Protein AF-A0AAD9N4K4-F1 (afdb_monomer_lite)

Secondary structure (DSSP, 8-state):
--SHHHHT------TTHHHHHH-TTT-HHHHTTS-SEEEEEEEEHHHHHHEEEE---SBPPPEEEEEETT-S--S--GGG-EEEEETTSSSSHHHHHHTT---SEEEEESSHHHHHHHHHHTSSSEEEEETTT-TTEEEEEEEE--EEEEEEEEEEGGGTGGGHHHHHHHHHHTTSHHHHHHHHHHHHHHS-----SSS-B---S---EEPPTTS-------SSHHHHHHTT--

Organism: Ridgeia piscesae (NCBI:txid27915)

Foldseek 3Di:
DPPLVVVPPAADDDPCVCCCCQVLVCVPCQVVVQFFWWFFDFAFPVLVVFWDWFLQQAFAFWKFKWAAPPDPDAAQDQCAWEEEEAPSHLGHPVLCVVVVRNHVYYHYDPDLVVRVVCRVVVVGGIYIGGPVSCPNTHGHDDTRDRGPGGITIIGGPVCCVVCVLVRVLSVVLSPDVVVVVVQVVCCVPPVFQCDDDDPGHHDDPDIAGGGDPDDDDDDDHPPDSVSVVVVPSD

Structure (mmCIF, N/CA/C/O backbone):
data_AF-A0AAD9N4K4-F1
#
_entry.id   AF-A0AAD9N4K4-F1
#
loop_
_atom_site.group_PDB
_atom_site.id
_atom_site.type_symbol
_atom_site.label_atom_id
_atom_site.label_alt_id
_atom_site.label_comp_id
_atom_site.label_asym_id
_atom_site.label_entity_id
_atom_site.label_seq_id
_atom_site.pdbx_PDB_ins_code
_atom_site.Cartn_x
_atom_site.Cartn_y
_atom_site.Cartn_z
_atom_site.occupancy
_atom_site.B_iso_or_equiv
_atom_site.auth_seq_id
_atom_site.auth_comp_id
_atom_site.auth_asym_id
_atom_site.auth_atom_id
_atom_site.pdbx_PDB_model_num
ATOM 1 N N . MET A 1 1 ? 24.172 11.497 -31.780 1.00 36.94 1 MET A N 1
ATOM 2 C CA . MET A 1 1 ? 23.829 11.673 -30.350 1.00 36.94 1 MET A CA 1
ATOM 3 C C . MET A 1 1 ? 23.168 13.044 -30.114 1.00 36.94 1 MET A C 1
ATOM 5 O O . MET A 1 1 ? 23.628 13.818 -29.295 1.00 36.94 1 MET A O 1
ATOM 9 N N . HIS A 1 2 ? 22.105 13.378 -30.864 1.00 31.86 2 HIS A N 1
ATOM 10 C CA . HIS A 1 2 ? 21.464 14.713 -30.813 1.00 31.86 2 HIS A CA 1
ATOM 11 C C . HIS A 1 2 ? 19.924 14.673 -30.904 1.00 31.86 2 HIS A C 1
ATOM 13 O O . HIS A 1 2 ? 19.262 15.699 -30.780 1.00 31.86 2 HIS A O 1
ATOM 19 N N . TRP A 1 3 ? 19.340 13.486 -31.098 1.00 28.61 3 TRP A N 1
ATOM 20 C CA . TRP A 1 3 ? 17.888 13.307 -31.196 1.00 28.61 3 TRP A CA 1
ATOM 21 C C . TRP A 1 3 ? 17.227 13.047 -29.830 1.00 28.61 3 TRP A C 1
ATOM 23 O O . TRP A 1 3 ? 16.125 13.525 -29.584 1.00 28.61 3 TRP A O 1
ATOM 33 N N . PHE A 1 4 ? 17.944 12.404 -28.899 1.00 28.64 4 PHE A N 1
ATOM 34 C CA . PHE A 1 4 ? 17.450 12.088 -27.549 1.00 28.64 4 PHE A CA 1
ATOM 35 C C . PHE A 1 4 ? 17.189 13.338 -26.688 1.00 28.64 4 PHE A C 1
ATOM 37 O O . PHE A 1 4 ? 16.239 13.384 -25.913 1.00 28.64 4 PHE A O 1
ATOM 44 N N . ASP A 1 5 ? 17.984 14.389 -26.885 1.00 30.12 5 ASP A N 1
ATOM 45 C CA . ASP A 1 5 ? 17.941 15.622 -26.088 1.00 30.12 5 ASP A CA 1
ATOM 46 C C . ASP A 1 5 ? 16.747 16.536 -26.449 1.00 30.12 5 ASP A C 1
ATOM 48 O O . ASP A 1 5 ? 16.316 17.387 -25.669 1.00 30.12 5 ASP A O 1
ATOM 52 N N . LYS A 1 6 ? 16.152 16.336 -27.636 1.00 30.67 6 LYS A N 1
ATOM 53 C CA . LYS A 1 6 ? 14.958 17.074 -28.084 1.00 30.67 6 LYS A CA 1
ATOM 54 C C . LYS A 1 6 ? 13.640 16.433 -27.639 1.00 30.67 6 LYS A C 1
ATOM 56 O O . LYS A 1 6 ? 12.639 17.142 -27.563 1.00 30.67 6 LYS A O 1
ATOM 61 N N . ALA A 1 7 ? 13.627 15.145 -27.293 1.00 33.25 7 ALA A N 1
ATOM 62 C CA . ALA A 1 7 ? 12.412 14.439 -26.873 1.00 33.25 7 ALA A CA 1
ATOM 63 C C . ALA A 1 7 ? 11.943 14.821 -25.451 1.00 33.25 7 ALA A C 1
ATOM 65 O O . ALA A 1 7 ? 10.773 14.678 -25.113 1.00 33.25 7 ALA A O 1
ATOM 66 N N . VAL A 1 8 ? 12.833 15.373 -24.620 1.00 36.38 8 VAL A N 1
ATOM 67 C CA . VAL A 1 8 ? 12.603 15.551 -23.172 1.00 36.38 8 VAL A CA 1
ATOM 68 C C . VAL A 1 8 ? 11.900 16.881 -22.807 1.00 36.38 8 VAL A C 1
ATOM 70 O O . VAL A 1 8 ? 11.486 17.070 -21.667 1.00 36.38 8 VAL A O 1
ATOM 73 N N . LYS A 1 9 ? 11.698 17.820 -23.748 1.00 29.95 9 LYS A N 1
ATOM 74 C CA . LYS A 1 9 ? 11.320 19.223 -23.432 1.00 29.95 9 LYS A CA 1
ATOM 75 C C . LYS A 1 9 ? 9.835 19.629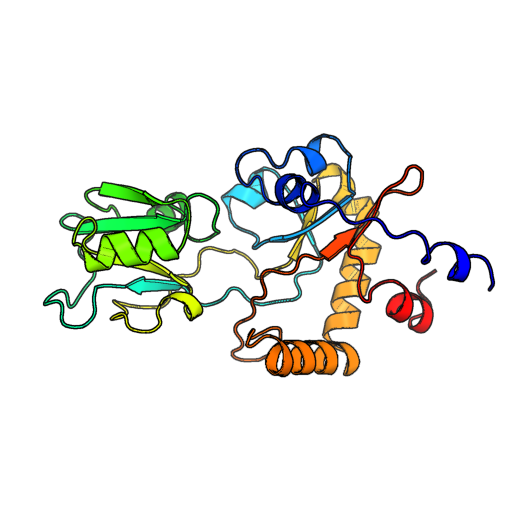 -23.545 1.00 29.95 9 LYS A C 1
ATOM 77 O O . LYS A 1 9 ? 9.547 20.815 -23.404 1.00 29.95 9 LYS A O 1
ATOM 82 N N . ARG A 1 10 ? 8.861 18.730 -23.750 1.00 34.50 10 ARG A N 1
ATOM 83 C CA . ARG A 1 10 ? 7.424 19.116 -23.779 1.00 34.50 10 ARG A CA 1
ATOM 84 C C . ARG A 1 10 ? 6.683 18.710 -22.500 1.00 34.50 10 ARG A C 1
ATOM 86 O O . ARG A 1 10 ? 6.381 17.543 -22.292 1.00 34.50 10 ARG A O 1
ATOM 93 N N . VAL A 1 11 ? 6.383 19.708 -21.662 1.00 33.53 11 VAL A N 1
ATOM 94 C CA . VAL A 1 11 ? 5.734 19.608 -20.340 1.00 33.53 11 VAL A CA 1
ATOM 95 C C . VAL A 1 11 ? 4.295 20.123 -20.413 1.00 33.53 11 VAL A C 1
ATOM 97 O O . VAL A 1 11 ? 4.069 21.193 -20.965 1.00 33.53 11 VAL A O 1
ATOM 100 N N . ILE A 1 12 ? 3.350 19.420 -19.786 1.00 37.66 12 ILE A N 1
ATOM 101 C CA . ILE A 1 12 ? 2.011 19.905 -19.433 1.00 37.66 12 ILE A CA 1
ATOM 102 C C . ILE A 1 12 ? 1.762 19.566 -17.956 1.00 37.66 12 ILE A C 1
ATOM 104 O O . ILE A 1 12 ? 2.397 18.689 -17.376 1.00 37.66 12 ILE A O 1
ATOM 108 N N . ARG A 1 13 ? 0.900 20.355 -17.317 1.00 38.66 13 ARG A N 1
ATOM 109 C CA . ARG A 1 13 ? 0.299 20.092 -16.009 1.00 38.66 13 ARG A CA 1
ATOM 110 C C . ARG A 1 13 ? -1.121 19.593 -16.262 1.00 38.66 13 ARG A C 1
ATOM 112 O O . ARG A 1 13 ? -1.898 20.354 -16.828 1.00 38.66 13 ARG A O 1
ATOM 119 N N . THR A 1 14 ? -1.511 18.420 -15.774 1.00 36.84 14 THR A N 1
ATOM 120 C CA . THR A 1 14 ? -2.938 18.117 -15.583 1.00 36.84 14 THR A CA 1
ATOM 121 C C . THR A 1 14 ? -3.171 17.514 -14.203 1.00 36.84 14 THR A C 1
ATOM 123 O O . THR A 1 14 ? -2.529 16.556 -13.779 1.00 36.84 14 THR A O 1
ATOM 126 N N . ARG A 1 15 ? -4.116 18.116 -13.476 1.00 38.84 15 ARG A N 1
ATOM 127 C CA . ARG A 1 15 ? -4.684 17.591 -12.226 1.00 38.84 15 ARG A CA 1
ATOM 128 C C . ARG A 1 15 ? -5.392 16.238 -12.437 1.00 38.84 15 ARG A C 1
ATOM 130 O O . ARG A 1 15 ? -5.603 15.532 -11.457 1.00 38.84 15 ARG A O 1
ATOM 137 N N . ASP A 1 16 ? -5.675 15.854 -13.685 1.00 43.00 16 ASP A N 1
ATOM 138 C CA . ASP A 1 16 ? -6.410 14.635 -14.049 1.00 43.00 16 ASP A CA 1
ATOM 139 C C . ASP A 1 16 ? -5.540 13.373 -14.162 1.00 43.00 16 ASP A C 1
ATOM 141 O O . ASP A 1 16 ? -6.029 12.265 -13.954 1.00 43.00 16 ASP A O 1
ATOM 145 N N . PHE A 1 17 ? -4.227 13.504 -14.384 1.00 42.38 17 PHE A N 1
ATOM 146 C CA . PHE A 1 17 ? -3.344 12.349 -14.607 1.00 42.38 17 PHE A CA 1
ATOM 147 C C . PHE A 1 17 ? -3.155 11.459 -13.368 1.00 42.38 17 PHE A C 1
ATOM 149 O O . PHE A 1 17 ? -2.915 10.256 -13.483 1.00 42.38 17 PHE A O 1
ATOM 156 N N . LYS A 1 18 ? -3.313 12.031 -12.161 1.00 46.56 18 LYS A N 1
ATOM 157 C CA . LYS A 1 18 ? -3.313 11.259 -10.909 1.00 46.56 18 LYS A CA 1
ATOM 158 C C . LYS A 1 18 ? -4.420 10.201 -10.937 1.00 46.56 18 LYS A C 1
ATOM 160 O O . LYS A 1 18 ? -4.159 9.080 -10.532 1.00 46.56 18 LYS A O 1
ATOM 165 N N . ARG A 1 19 ? -5.610 10.522 -11.459 1.00 50.06 19 ARG A N 1
ATOM 166 C CA . ARG A 1 19 ? -6.766 9.610 -11.467 1.00 50.06 19 ARG A CA 1
ATOM 167 C C . ARG A 1 19 ? -6.576 8.409 -12.394 1.00 50.06 19 ARG A C 1
ATOM 169 O O . ARG A 1 19 ? -7.100 7.349 -12.115 1.00 50.06 19 ARG A O 1
ATOM 176 N N . MET A 1 20 ? -5.775 8.528 -13.451 1.00 53.44 20 MET A N 1
ATOM 177 C CA . MET A 1 20 ? -5.765 7.518 -14.519 1.00 53.44 20 MET A CA 1
ATOM 178 C C . MET A 1 20 ? -4.945 6.266 -14.195 1.00 53.44 20 MET A C 1
ATOM 180 O O . MET A 1 20 ? -5.295 5.199 -14.685 1.00 53.44 20 MET A O 1
ATOM 184 N N . CYS A 1 21 ? -3.873 6.375 -13.399 1.00 61.66 21 CYS A N 1
ATOM 185 C CA . CYS A 1 21 ? -3.248 5.205 -12.761 1.00 61.66 21 CYS A CA 1
ATOM 186 C C . CYS A 1 21 ? -3.922 4.907 -11.407 1.00 61.66 21 CYS A C 1
ATOM 188 O O . CYS A 1 21 ? -4.099 3.741 -11.071 1.00 61.66 21 CYS A O 1
ATOM 190 N N . LEU A 1 22 ? -4.284 5.937 -10.619 1.00 52.69 22 LEU A N 1
ATOM 191 C CA . LEU A 1 22 ? -4.728 5.781 -9.222 1.00 52.69 22 LEU A CA 1
ATOM 192 C C . LEU A 1 22 ? -6.211 5.484 -9.019 1.00 52.69 22 LEU A C 1
ATOM 194 O O . LEU A 1 22 ? -6.596 5.322 -7.860 1.00 52.69 22 LEU A O 1
ATOM 198 N N . ASP A 1 23 ? -7.035 5.395 -10.063 1.00 54.50 23 ASP A N 1
ATOM 199 C CA . ASP A 1 23 ? -8.325 4.722 -9.930 1.00 54.50 23 ASP A CA 1
ATOM 200 C C . ASP A 1 23 ? -8.029 3.246 -9.680 1.00 54.50 23 ASP A C 1
ATOM 202 O O . ASP A 1 23 ? -7.964 2.416 -10.587 1.00 54.50 23 ASP A O 1
ATOM 206 N N . ALA A 1 24 ? -7.787 2.940 -8.407 1.00 47.69 24 ALA A N 1
ATOM 207 C CA . ALA A 1 24 ? -7.520 1.608 -7.898 1.00 47.69 24 ALA A CA 1
ATOM 208 C C . ALA A 1 24 ? -8.660 0.639 -8.220 1.00 47.69 24 ALA A C 1
ATOM 210 O O . ALA A 1 24 ? -8.452 -0.570 -8.174 1.00 47.69 24 ALA A O 1
ATOM 211 N N . GLU A 1 25 ? -9.829 1.178 -8.565 1.00 49.78 25 GLU A N 1
ATOM 212 C CA . GLU A 1 25 ? -11.006 0.426 -8.965 1.00 49.78 25 GLU A CA 1
ATOM 213 C C . GLU A 1 25 ? -11.009 0.066 -10.454 1.00 49.78 25 GLU A C 1
ATOM 215 O O . GLU A 1 25 ? -11.525 -0.991 -10.800 1.00 49.78 25 GLU A O 1
ATOM 220 N N . THR A 1 26 ? -10.420 0.879 -11.344 1.00 59.00 26 THR A N 1
ATOM 221 C CA . THR A 1 26 ? -10.587 0.662 -12.794 1.00 59.00 26 THR A CA 1
ATOM 222 C C . THR A 1 26 ? -9.297 0.395 -13.552 1.00 59.00 26 THR A C 1
ATOM 224 O O . THR A 1 26 ? -9.373 -0.238 -14.599 1.00 59.00 26 THR A O 1
ATOM 227 N N . ASN A 1 27 ? -8.124 0.849 -13.070 1.00 70.44 27 ASN A N 1
ATOM 228 C CA . ASN A 1 27 ? -6.830 0.741 -13.780 1.00 70.44 27 ASN A CA 1
ATOM 229 C C . ASN A 1 27 ? -6.926 1.095 -15.284 1.00 70.44 27 ASN A C 1
ATOM 231 O O . ASN A 1 27 ? -6.143 0.629 -16.119 1.00 70.44 27 ASN A O 1
ATOM 235 N N . TYR A 1 28 ? -7.895 1.951 -15.625 1.00 79.62 28 TYR A N 1
ATOM 236 C CA . TYR A 1 28 ? -8.462 2.047 -16.966 1.00 79.62 28 TYR A CA 1
ATOM 237 C C . TYR A 1 28 ? -7.441 2.486 -18.009 1.00 79.62 28 TYR A C 1
ATOM 239 O O . TYR A 1 28 ? -7.491 2.051 -19.155 1.00 79.62 28 TYR A O 1
ATOM 247 N N . GLY A 1 29 ? -6.481 3.330 -17.629 1.00 81.69 29 GLY A N 1
ATOM 248 C CA . GLY A 1 29 ? -5.463 3.793 -18.565 1.00 81.69 29 GLY A CA 1
ATOM 249 C C . GLY A 1 29 ? -4.461 2.708 -18.971 1.00 81.69 29 GLY A C 1
ATOM 250 O O . GLY A 1 29 ? -3.954 2.753 -20.092 1.00 81.69 29 GLY A O 1
ATOM 251 N N . LEU A 1 30 ? -4.195 1.721 -18.107 1.00 82.81 30 LEU A N 1
ATOM 252 C CA . LEU A 1 30 ? -3.290 0.620 -18.433 1.00 82.81 30 LEU A CA 1
ATOM 253 C C . LEU A 1 30 ? -3.957 -0.291 -19.462 1.00 82.81 30 LEU A C 1
ATOM 255 O O . LEU A 1 30 ? -3.336 -0.630 -20.473 1.00 82.81 30 LEU A O 1
ATOM 259 N N . ASP A 1 31 ? -5.234 -0.597 -19.230 1.00 86.75 31 ASP A N 1
ATOM 260 C CA . ASP A 1 31 ? -6.073 -1.437 -20.087 1.00 86.75 31 ASP A CA 1
ATOM 261 C C . ASP A 1 31 ? -6.476 -0.730 -21.388 1.00 86.75 31 ASP A C 1
ATOM 263 O O . ASP A 1 31 ? -6.562 -1.367 -22.431 1.00 86.75 31 ASP A O 1
ATOM 267 N N . SER A 1 32 ? -6.608 0.599 -21.373 1.00 86.00 32 SER A N 1
ATOM 268 C CA . SER A 1 32 ? -6.873 1.428 -22.563 1.00 86.00 32 SER A CA 1
ATOM 269 C C . SER A 1 32 ? -5.616 1.776 -23.364 1.00 86.00 32 SER A C 1
ATOM 271 O O . SER A 1 32 ? -5.669 2.597 -24.278 1.00 86.00 32 SER A O 1
ATOM 273 N N . HIS A 1 33 ? -4.467 1.183 -23.027 1.00 86.94 33 HIS A N 1
ATOM 274 C CA . HIS A 1 33 ? -3.189 1.418 -23.707 1.00 86.94 33 HIS A CA 1
ATOM 275 C C . HIS A 1 33 ? -2.707 2.883 -23.679 1.00 86.94 33 HIS A C 1
ATOM 277 O O . HIS A 1 33 ? -1.901 3.287 -24.516 1.00 86.94 33 HIS A O 1
ATOM 283 N N . TRP A 1 34 ? -3.141 3.684 -22.702 1.00 84.44 34 TRP A N 1
ATOM 284 C CA . TRP A 1 34 ? -2.729 5.089 -22.567 1.00 84.44 34 TRP A CA 1
ATOM 285 C C . TRP A 1 34 ? -1.293 5.245 -22.061 1.00 84.44 34 TRP A C 1
ATOM 287 O O . TRP A 1 34 ? -0.646 6.266 -22.289 1.00 84.44 34 TRP A O 1
ATOM 297 N N . TYR A 1 35 ? -0.775 4.228 -21.379 1.00 83.00 35 TYR A N 1
ATOM 298 C CA . TYR A 1 35 ? 0.602 4.161 -20.908 1.00 83.00 35 TYR A CA 1
ATOM 299 C C . TYR A 1 35 ? 1.064 2.700 -20.823 1.00 83.00 35 TYR A C 1
ATOM 301 O O . TYR A 1 35 ? 0.264 1.762 -20.863 1.00 83.00 35 TYR A O 1
ATOM 309 N N . HIS A 1 36 ? 2.379 2.495 -20.724 1.00 86.94 36 HIS A N 1
ATOM 310 C CA . HIS A 1 36 ? 2.968 1.151 -20.673 1.00 86.94 36 HIS A CA 1
ATOM 311 C C . HIS A 1 36 ? 3.127 0.610 -19.249 1.00 86.94 36 HIS A C 1
ATOM 313 O O . HIS A 1 36 ? 3.198 -0.604 -19.064 1.00 86.94 36 HIS A O 1
ATOM 319 N N . ALA A 1 37 ? 3.219 1.500 -18.255 1.00 88.38 37 ALA A N 1
ATOM 320 C CA . ALA A 1 37 ? 3.467 1.139 -16.866 1.00 88.38 37 ALA A CA 1
ATOM 321 C C . ALA A 1 37 ? 2.947 2.197 -15.882 1.00 88.38 37 ALA A C 1
ATOM 323 O O . ALA A 1 37 ? 3.134 3.395 -16.106 1.00 88.38 37 ALA A O 1
ATOM 324 N N . CYS A 1 3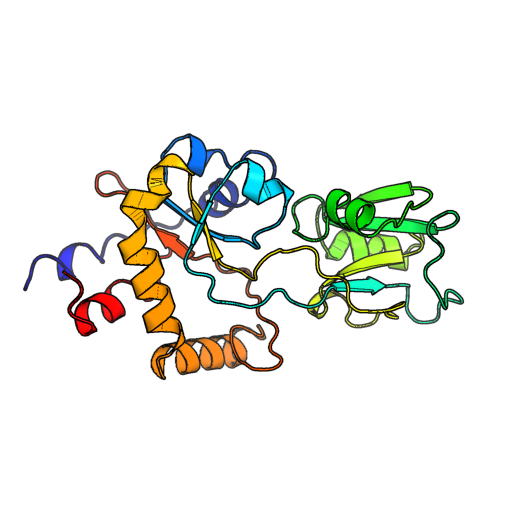8 ? 2.408 1.742 -14.749 1.00 87.88 38 CYS A N 1
ATOM 325 C CA . CYS A 1 38 ? 2.151 2.559 -13.562 1.00 87.88 38 CYS A CA 1
ATOM 326 C C . CYS A 1 38 ? 3.167 2.217 -12.464 1.00 87.88 38 CYS A C 1
ATOM 328 O O . CYS A 1 38 ? 3.224 1.085 -11.986 1.00 87.88 38 CYS A O 1
ATOM 330 N N . GLY A 1 39 ? 3.982 3.183 -12.043 1.00 86.69 39 GLY A N 1
ATOM 331 C CA . GLY A 1 39 ? 4.903 3.020 -10.917 1.00 86.69 39 GLY A CA 1
ATOM 332 C C . GLY A 1 39 ? 4.229 3.213 -9.558 1.00 86.69 39 GLY A C 1
ATOM 333 O O . GLY A 1 39 ? 3.152 3.796 -9.456 1.00 86.69 39 GLY A O 1
ATOM 334 N N . ASN A 1 40 ? 4.924 2.790 -8.503 1.00 84.44 40 ASN A N 1
ATOM 335 C CA . ASN A 1 40 ? 4.530 2.907 -7.094 1.00 84.44 40 ASN A CA 1
ATOM 336 C C . ASN A 1 40 ? 3.365 2.004 -6.667 1.00 84.44 40 ASN A C 1
ATOM 338 O O . ASN A 1 40 ? 2.627 2.331 -5.740 1.00 84.44 40 ASN A O 1
ATOM 342 N N . TYR A 1 41 ? 3.237 0.842 -7.311 1.00 87.62 41 TYR A N 1
ATOM 343 C CA . TYR A 1 41 ? 2.273 -0.183 -6.922 1.00 87.62 41 TYR A CA 1
ATOM 344 C C . TYR A 1 41 ? 2.978 -1.340 -6.235 1.00 87.62 41 TYR A C 1
ATOM 346 O O . TYR A 1 41 ? 3.982 -1.861 -6.719 1.00 87.62 41 TYR A O 1
ATOM 354 N N . PHE A 1 42 ? 2.413 -1.768 -5.113 1.00 90.88 42 PHE A N 1
ATOM 355 C CA . PHE A 1 42 ? 2.808 -3.006 -4.460 1.00 90.88 42 PHE A CA 1
ATOM 356 C C . PHE A 1 42 ? 2.174 -4.191 -5.183 1.00 90.88 42 PHE A C 1
ATOM 358 O O . PHE A 1 42 ? 0.985 -4.160 -5.525 1.00 90.88 42 PHE A O 1
ATOM 365 N N . HIS A 1 43 ? 2.977 -5.228 -5.407 1.00 92.75 43 HIS A N 1
ATOM 366 C CA . HIS A 1 43 ? 2.535 -6.466 -6.034 1.00 92.75 43 HIS A CA 1
ATOM 367 C C . HIS A 1 43 ? 1.757 -7.296 -5.012 1.00 92.75 43 HIS A C 1
ATOM 369 O O . HIS A 1 43 ? 2.332 -8.105 -4.289 1.00 92.75 43 HIS A O 1
ATOM 375 N N . THR A 1 44 ? 0.446 -7.098 -4.931 1.00 92.25 44 THR A N 1
ATOM 376 C CA . THR A 1 44 ? -0.440 -7.940 -4.114 1.00 92.25 44 THR A CA 1
ATOM 377 C C . THR A 1 44 ? -0.861 -9.195 -4.881 1.00 92.25 44 THR A C 1
ATOM 379 O O . THR A 1 44 ? -0.683 -9.283 -6.099 1.00 92.25 44 THR A O 1
ATOM 382 N N . VAL A 1 45 ? -1.414 -10.190 -4.175 1.00 90.81 45 VAL A N 1
ATOM 383 C CA . VAL A 1 45 ? -1.994 -11.384 -4.817 1.00 90.81 45 VAL A CA 1
ATOM 384 C C . VAL A 1 45 ? -3.043 -10.974 -5.848 1.00 90.81 45 VAL A C 1
ATOM 386 O O . VAL A 1 45 ? -2.971 -11.438 -6.98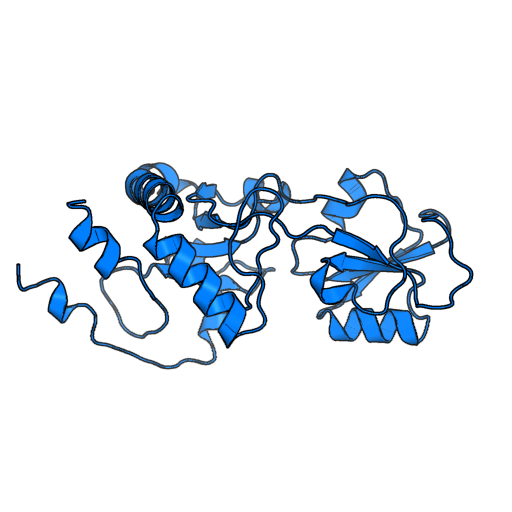4 1.00 90.81 45 VAL A O 1
ATOM 389 N N . ASP A 1 46 ? -3.943 -10.068 -5.476 1.00 88.56 46 ASP A N 1
ATOM 390 C CA . ASP A 1 46 ? -5.092 -9.687 -6.298 1.00 88.56 46 ASP A CA 1
ATOM 391 C C . ASP A 1 46 ? -4.664 -8.907 -7.536 1.00 88.56 46 ASP A C 1
ATOM 393 O O . ASP A 1 46 ? -5.021 -9.271 -8.654 1.00 88.56 46 ASP A O 1
ATOM 397 N N . ARG A 1 47 ? -3.772 -7.922 -7.381 1.00 89.38 47 ARG A N 1
ATOM 398 C CA . ARG A 1 47 ? -3.250 -7.178 -8.536 1.00 89.38 47 ARG A CA 1
ATOM 399 C C . ARG A 1 47 ? -2.428 -8.065 -9.468 1.00 89.38 47 ARG A C 1
ATOM 401 O O . ARG A 1 47 ? -2.490 -7.881 -10.678 1.00 89.38 47 ARG A O 1
ATOM 408 N N . GLY A 1 48 ? -1.696 -9.051 -8.940 1.00 92.56 48 GLY A N 1
ATOM 409 C CA . GLY A 1 48 ? -0.943 -10.019 -9.749 1.00 92.56 48 GLY A CA 1
ATOM 410 C C . GLY A 1 48 ? -1.825 -10.960 -10.589 1.00 92.56 48 GLY A C 1
ATOM 411 O O . GLY A 1 48 ? -1.349 -11.583 -11.546 1.00 92.56 48 GLY A O 1
ATOM 412 N N . ARG A 1 49 ? -3.126 -11.069 -10.276 1.00 92.06 49 ARG A N 1
ATOM 413 C CA . ARG A 1 49 ? -4.090 -11.802 -11.116 1.00 92.06 49 ARG A CA 1
ATOM 414 C C . ARG A 1 49 ? -4.406 -11.047 -12.406 1.00 92.06 49 ARG A C 1
ATOM 416 O O . ARG A 1 49 ? -4.515 -11.699 -13.442 1.00 92.06 49 ARG A O 1
ATOM 423 N N . SER A 1 50 ? -4.424 -9.717 -12.380 1.00 91.44 50 SER A N 1
ATOM 424 C CA . SER A 1 50 ? -4.751 -8.888 -13.553 1.00 91.44 50 SER A CA 1
ATOM 425 C C . SER A 1 50 ? -3.512 -8.344 -14.268 1.00 91.44 50 SER A C 1
ATOM 427 O O . SER A 1 50 ? -3.436 -8.367 -15.493 1.00 91.44 50 SER A O 1
ATOM 429 N N . TYR A 1 51 ? -2.483 -7.954 -13.518 1.00 94.31 51 TYR A N 1
ATOM 430 C CA . TYR A 1 51 ? -1.302 -7.265 -14.037 1.00 94.31 51 TYR A CA 1
ATOM 431 C C . TYR A 1 51 ? -0.016 -8.043 -13.776 1.00 94.31 51 TYR A C 1
ATOM 433 O O . TYR A 1 51 ? 0.037 -8.956 -12.951 1.00 94.31 51 TYR A O 1
ATOM 441 N N . ALA A 1 52 ? 1.038 -7.675 -14.497 1.00 96.00 52 ALA A N 1
ATOM 442 C CA . ALA A 1 52 ? 2.396 -8.089 -14.186 1.00 96.00 52 ALA A CA 1
ATOM 443 C C . ALA A 1 52 ? 3.138 -6.957 -13.469 1.00 96.00 52 ALA A C 1
ATOM 445 O O . ALA A 1 52 ? 2.809 -5.781 -13.610 1.00 96.00 52 ALA A O 1
ATOM 446 N N . PHE A 1 53 ? 4.154 -7.323 -12.693 1.00 95.44 53 PHE A N 1
ATOM 447 C CA . PHE A 1 53 ? 4.970 -6.386 -11.931 1.00 95.44 53 PHE A CA 1
ATOM 448 C C . PHE A 1 53 ? 6.435 -6.578 -12.291 1.00 95.44 53 PHE A C 1
ATOM 450 O O . PHE A 1 53 ? 6.947 -7.696 -12.240 1.00 95.44 53 PHE A O 1
ATOM 457 N N . ILE A 1 54 ? 7.110 -5.485 -12.632 1.00 95.06 54 ILE A N 1
ATOM 458 C CA . ILE A 1 54 ? 8.529 -5.485 -12.990 1.00 95.06 54 ILE A CA 1
ATOM 459 C C . ILE A 1 54 ? 9.286 -4.383 -12.255 1.00 95.06 54 ILE A C 1
ATOM 461 O O . ILE A 1 54 ? 8.705 -3.394 -11.806 1.00 95.06 54 ILE A O 1
ATOM 465 N N . GLY A 1 55 ? 10.602 -4.546 -12.139 1.00 92.31 55 GLY A N 1
ATOM 466 C CA . GLY A 1 55 ? 11.488 -3.519 -11.610 1.00 92.31 55 GLY A CA 1
ATOM 467 C C . GLY A 1 55 ? 11.157 -3.121 -10.176 1.00 92.31 55 GLY A C 1
ATOM 468 O O . GLY A 1 55 ? 11.097 -1.934 -9.892 1.00 92.31 55 GLY A O 1
ATOM 469 N N . ALA A 1 56 ? 10.913 -4.077 -9.273 1.00 92.06 56 ALA A N 1
ATOM 470 C CA . ALA A 1 56 ? 10.695 -3.760 -7.861 1.00 92.06 56 ALA A CA 1
ATOM 471 C C . ALA A 1 56 ? 11.881 -2.956 -7.298 1.00 92.06 56 ALA A C 1
ATOM 473 O O . ALA A 1 56 ? 13.027 -3.415 -7.336 1.00 92.06 56 ALA A O 1
ATOM 474 N N . TYR A 1 57 ? 11.600 -1.756 -6.794 1.00 87.31 57 TYR A N 1
ATOM 475 C CA . TYR A 1 57 ? 12.612 -0.762 -6.427 1.00 87.31 57 TYR A CA 1
ATOM 476 C C . TYR A 1 57 ? 12.519 -0.291 -4.972 1.00 87.31 57 TYR A C 1
ATOM 478 O O . TYR A 1 57 ? 13.440 0.355 -4.479 1.00 87.31 57 TYR A O 1
ATOM 486 N N . ALA A 1 58 ? 11.443 -0.641 -4.271 1.00 84.81 58 ALA A N 1
ATOM 487 C CA . ALA A 1 58 ? 11.222 -0.316 -2.867 1.00 84.81 58 ALA A CA 1
ATOM 488 C C . ALA A 1 58 ? 10.658 -1.532 -2.124 1.00 84.81 58 ALA A C 1
ATOM 490 O O . ALA A 1 58 ? 10.110 -2.432 -2.755 1.00 84.81 58 ALA A O 1
ATOM 491 N N . GLN A 1 59 ? 10.801 -1.579 -0.798 1.00 85.00 59 GLN A N 1
ATOM 492 C CA . GLN A 1 59 ? 10.131 -2.577 0.044 1.00 85.00 59 GLN A CA 1
ATOM 493 C C . GLN A 1 59 ? 8.731 -2.096 0.442 1.00 85.00 59 GLN A C 1
ATOM 495 O O . GLN A 1 59 ? 8.456 -0.897 0.455 1.00 85.00 59 GLN A O 1
ATOM 500 N N . GLU A 1 60 ? 7.847 -3.042 0.747 1.00 87.31 60 GLU A N 1
ATOM 501 C CA . GLU A 1 60 ? 6.557 -2.753 1.375 1.00 87.31 60 GLU A CA 1
ATOM 502 C C . GLU A 1 60 ? 6.792 -2.150 2.772 1.00 87.31 60 GLU A C 1
ATOM 504 O O . GLU A 1 60 ? 7.592 -2.697 3.539 1.00 87.31 60 GLU A O 1
ATOM 509 N N . PRO A 1 61 ? 6.160 -1.013 3.120 1.00 85.31 61 PRO A N 1
ATOM 510 C CA . PRO A 1 61 ? 6.216 -0.523 4.485 1.00 85.31 61 PRO A CA 1
ATOM 511 C C . PRO A 1 61 ? 5.458 -1.500 5.396 1.00 85.31 61 PRO A C 1
ATOM 513 O O . PRO A 1 61 ? 4.370 -1.924 5.026 1.00 85.31 61 PRO A O 1
ATOM 516 N N . PRO A 1 62 ? 5.972 -1.844 6.590 1.00 89.12 62 PRO A N 1
ATOM 517 C CA . PRO A 1 62 ? 5.243 -2.675 7.543 1.00 89.12 62 PRO A CA 1
ATOM 518 C C . PRO A 1 62 ? 3.847 -2.128 7.815 1.00 89.12 62 PRO A C 1
ATOM 520 O O . PRO A 1 62 ? 3.704 -0.920 8.008 1.00 89.12 62 PRO A O 1
ATOM 523 N N . ALA A 1 63 ? 2.848 -3.002 7.865 1.00 93.25 63 ALA A N 1
ATOM 524 C CA . ALA A 1 63 ? 1.507 -2.646 8.298 1.00 93.25 63 ALA A CA 1
ATOM 525 C C . ALA A 1 63 ? 1.140 -3.342 9.607 1.00 93.25 63 ALA A C 1
ATOM 527 O O . ALA A 1 63 ? 1.702 -4.378 9.964 1.00 93.25 63 ALA A O 1
ATOM 528 N N . PHE A 1 64 ? 0.214 -2.728 10.335 1.00 96.12 64 PHE A N 1
ATOM 529 C CA . PHE A 1 64 ? -0.195 -3.140 11.671 1.00 96.12 64 PHE A CA 1
ATOM 530 C C . PHE A 1 64 ? -1.691 -2.934 11.838 1.00 96.12 64 PHE A C 1
ATOM 532 O O . PHE A 1 64 ? -2.241 -1.936 11.366 1.00 96.12 64 PHE A O 1
ATOM 539 N N . ILE A 1 65 ? -2.325 -3.814 12.607 1.00 97.69 65 ILE A N 1
ATOM 540 C CA . ILE A 1 65 ? -3.605 -3.482 13.226 1.00 97.69 65 ILE A CA 1
ATOM 541 C C . ILE A 1 65 ? -3.317 -2.526 14.381 1.00 97.69 65 ILE A C 1
ATOM 543 O O . ILE A 1 65 ? -2.430 -2.765 15.197 1.00 97.69 65 ILE A O 1
ATOM 547 N N . CYS A 1 66 ? -4.029 -1.410 14.429 1.00 98.06 66 CYS A N 1
ATOM 548 C CA . CYS A 1 66 ? -3.807 -0.337 15.385 1.00 98.06 66 CYS A CA 1
ATOM 549 C C . CYS A 1 66 ? -5.101 -0.023 16.131 1.00 98.06 66 CYS A C 1
ATOM 551 O O . CYS A 1 66 ? -6.150 0.098 15.511 1.00 98.06 66 CYS A O 1
ATOM 553 N N . ALA A 1 67 ? -5.021 0.164 17.445 1.00 98.31 67 ALA A N 1
ATOM 554 C CA . ALA A 1 67 ? -6.098 0.730 18.249 1.00 98.31 67 ALA A CA 1
ATOM 555 C C . ALA A 1 67 ? -5.795 2.185 18.623 1.00 98.31 67 ALA A C 1
ATOM 557 O O . ALA A 1 67 ? -4.642 2.637 18.594 1.00 98.31 67 ALA A O 1
ATOM 558 N N . LYS A 1 68 ? -6.834 2.915 19.035 1.00 97.88 68 LYS A N 1
ATOM 559 C CA . LYS A 1 68 ? -6.691 4.267 19.582 1.00 97.88 68 LYS A CA 1
ATOM 560 C C . LYS A 1 68 ? -5.693 4.276 20.749 1.00 97.88 68 LYS A C 1
ATOM 562 O O . LYS A 1 68 ? -5.706 3.371 21.593 1.00 97.88 68 LYS A O 1
ATOM 567 N N . ALA A 1 69 ? -4.832 5.292 20.820 1.00 96.06 69 ALA A N 1
ATOM 568 C CA . ALA A 1 69 ? -3.951 5.471 21.973 1.00 96.06 69 ALA A CA 1
ATOM 569 C C . ALA A 1 69 ? -4.771 5.619 23.266 1.00 96.06 69 ALA A C 1
ATOM 571 O O . ALA A 1 69 ? -5.798 6.294 23.290 1.00 96.06 69 ALA A O 1
ATOM 572 N N . GLY A 1 70 ? -4.332 4.950 24.335 1.00 95.44 70 GLY A N 1
ATOM 573 C CA . GLY A 1 70 ? -5.051 4.915 25.613 1.00 95.44 70 GLY A CA 1
ATOM 574 C C . GLY A 1 70 ? -6.268 3.979 25.658 1.00 95.44 70 GLY A C 1
ATOM 575 O O . GLY A 1 70 ? -6.888 3.867 26.710 1.00 95.44 70 GLY A O 1
ATOM 576 N N . SER A 1 71 ? -6.609 3.282 24.567 1.00 96.94 71 SER A N 1
ATOM 577 C CA . SER A 1 71 ? -7.663 2.257 24.598 1.00 96.94 71 SER A CA 1
ATOM 578 C C . SER A 1 71 ? -7.271 1.042 25.455 1.00 96.94 71 SER A C 1
ATOM 580 O O . SER A 1 71 ? -6.094 0.682 25.572 1.00 96.94 71 SER A O 1
ATOM 582 N N . SER A 1 72 ? -8.281 0.368 26.015 1.00 96.81 72 SER A N 1
ATOM 583 C CA . SER A 1 72 ? -8.131 -0.896 26.755 1.00 96.81 72 SER A CA 1
ATOM 584 C C . SER A 1 72 ? -7.863 -2.107 25.850 1.00 96.81 72 SER A C 1
ATOM 586 O O . SER A 1 72 ? -7.553 -3.189 26.346 1.00 96.81 72 SER A O 1
ATOM 588 N N . ILE A 1 73 ? -7.942 -1.941 24.525 1.00 97.44 73 ILE A N 1
ATOM 589 C CA . ILE A 1 73 ? -7.676 -2.998 23.550 1.00 97.44 73 ILE A CA 1
ATOM 590 C C . ILE A 1 73 ? -6.175 -3.317 23.561 1.00 97.44 73 ILE A C 1
ATOM 592 O O . ILE A 1 73 ? -5.338 -2.480 23.218 1.00 97.44 73 ILE A O 1
ATOM 596 N N . ASN A 1 74 ? -5.817 -4.530 23.987 1.00 96.12 74 ASN A N 1
ATOM 597 C CA . ASN A 1 74 ? -4.426 -4.995 24.102 1.00 96.12 74 ASN A CA 1
ATOM 598 C C . ASN A 1 74 ? -4.038 -6.038 23.047 1.00 96.12 74 ASN A C 1
ATOM 600 O O . ASN A 1 74 ? -2.852 -6.272 22.827 1.00 96.12 74 ASN A O 1
ATOM 604 N N . SER A 1 75 ? -5.020 -6.639 22.385 1.00 96.62 75 SER A N 1
ATOM 605 C CA . SER A 1 75 ? -4.832 -7.658 21.360 1.00 96.62 75 SER A CA 1
ATOM 606 C C . SER A 1 75 ? -5.903 -7.525 20.282 1.00 96.62 75 SER A C 1
ATOM 608 O O . SER A 1 75 ? -6.966 -6.932 20.495 1.00 96.62 75 SER A O 1
ATOM 610 N N . VAL A 1 76 ? -5.602 -8.073 19.107 1.00 96.19 76 VAL A N 1
ATOM 611 C CA . VAL A 1 76 ? -6.578 -8.208 18.028 1.00 96.19 76 VAL A CA 1
ATOM 612 C C . VAL A 1 76 ? -7.531 -9.346 18.394 1.00 96.19 76 VAL A C 1
ATOM 614 O O . VAL A 1 76 ? -7.096 -10.423 18.795 1.00 96.19 76 VAL A O 1
ATOM 617 N N . SER A 1 77 ? -8.831 -9.099 18.301 1.00 96.00 77 SER A N 1
ATOM 618 C CA . SER A 1 77 ? -9.904 -10.072 18.533 1.00 96.00 77 SER A CA 1
ATOM 619 C C . SER A 1 77 ? -10.907 -9.955 17.386 1.00 96.00 77 SER A C 1
ATOM 621 O O . SER A 1 77 ? -11.934 -9.295 17.551 1.00 96.00 77 SER A O 1
ATOM 623 N N . PRO A 1 78 ? -10.608 -10.543 16.210 1.00 94.06 78 PRO A N 1
ATOM 624 C CA . PRO A 1 78 ? -11.362 -10.278 14.988 1.00 94.06 78 PRO A CA 1
ATOM 625 C C . PRO A 1 78 ? -12.870 -10.503 15.163 1.00 94.06 78 PRO A C 1
ATOM 627 O O . PRO A 1 78 ? -13.655 -9.588 14.931 1.00 94.06 78 PRO A O 1
ATOM 630 N N . ALA A 1 79 ? -13.271 -11.634 15.744 1.00 96.12 79 ALA A N 1
ATOM 631 C CA . ALA A 1 79 ? -14.679 -11.996 15.927 1.00 96.12 79 ALA A CA 1
ATOM 632 C C . ALA A 1 79 ? -15.524 -10.982 16.733 1.00 96.12 79 ALA A C 1
ATOM 634 O O . ALA A 1 79 ? -16.752 -10.999 16.649 1.00 96.12 79 ALA A O 1
ATOM 635 N N . THR A 1 80 ? -14.904 -10.106 17.530 1.00 96.94 80 THR A N 1
ATOM 636 C CA . THR A 1 80 ? -15.613 -9.109 18.351 1.00 96.94 80 THR A CA 1
ATOM 637 C C . THR A 1 80 ? -15.355 -7.669 17.924 1.00 96.94 80 THR A C 1
ATOM 639 O O . THR A 1 80 ? -16.153 -6.796 18.266 1.00 96.94 80 THR A O 1
ATOM 642 N N . GLN A 1 81 ? -14.288 -7.422 17.162 1.00 98.06 81 GLN A N 1
ATOM 643 C CA . GLN A 1 81 ? -13.834 -6.091 16.775 1.00 98.06 81 GLN A CA 1
ATOM 644 C C . GLN A 1 81 ? -14.263 -5.724 15.356 1.00 98.06 81 GLN A C 1
ATOM 646 O O . GLN A 1 81 ? -14.311 -6.545 14.442 1.00 98.06 81 GLN A O 1
ATOM 651 N N . THR A 1 82 ? -14.527 -4.442 15.166 1.00 98.25 82 THR A N 1
ATOM 652 C CA . THR A 1 82 ? -14.681 -3.804 13.865 1.00 98.25 82 THR A CA 1
ATOM 653 C C . THR A 1 82 ? -13.337 -3.244 13.402 1.00 98.25 82 THR A C 1
ATOM 655 O O . THR A 1 82 ? -12.614 -2.614 14.178 1.00 98.25 82 THR A O 1
ATOM 658 N N . VAL A 1 83 ? -12.987 -3.478 12.136 1.00 98.00 83 VAL A N 1
ATOM 659 C CA . VAL A 1 83 ? -11.730 -3.002 11.544 1.00 98.00 83 VAL A CA 1
ATOM 660 C C . VAL A 1 83 ? -11.998 -1.992 10.439 1.00 98.00 83 VAL A C 1
ATOM 662 O O . VAL A 1 83 ? -12.807 -2.230 9.546 1.00 98.00 83 VAL A O 1
ATOM 665 N N . GLY A 1 84 ? -11.299 -0.864 10.472 1.00 97.56 84 GLY A N 1
ATOM 666 C CA . GLY A 1 84 ? -11.225 0.054 9.341 1.00 97.56 84 GLY A CA 1
ATOM 667 C C . GLY A 1 84 ? -10.080 -0.308 8.395 1.00 97.56 84 GLY A C 1
ATOM 668 O O . GLY A 1 84 ? -8.956 -0.518 8.853 1.00 97.56 84 GLY A O 1
ATOM 669 N N . VAL A 1 85 ? -10.330 -0.309 7.084 1.00 95.75 85 VAL A N 1
ATOM 670 C CA . VAL A 1 85 ? -9.294 -0.484 6.048 1.00 95.75 85 VAL A CA 1
ATOM 671 C C . VAL A 1 85 ? -9.401 0.573 4.948 1.00 95.75 85 VAL A C 1
ATOM 673 O O . VAL A 1 85 ? -10.460 1.163 4.728 1.00 95.75 85 VAL A O 1
ATOM 676 N N . HIS A 1 86 ? -8.299 0.823 4.238 1.00 91.31 86 HIS A N 1
ATOM 677 C CA . HIS A 1 86 ? -8.270 1.772 3.124 1.00 91.31 86 HIS A CA 1
ATOM 678 C C . HIS A 1 86 ? -8.593 1.047 1.811 1.00 91.31 86 HIS A C 1
ATOM 680 O O . HIS A 1 86 ? -7.778 0.260 1.334 1.00 91.31 86 HIS A O 1
ATOM 686 N N . GLY A 1 87 ? -9.739 1.345 1.188 1.00 82.25 87 GLY A N 1
ATOM 687 C CA . GLY A 1 87 ? -10.295 0.518 0.100 1.00 82.25 87 GLY A CA 1
ATOM 688 C C . GLY A 1 87 ? -9.402 0.370 -1.140 1.00 82.25 87 GLY A C 1
ATOM 689 O O . GLY A 1 87 ? -9.304 -0.703 -1.718 1.00 82.25 87 GLY A O 1
ATOM 690 N N . SER A 1 88 ? -8.682 1.426 -1.517 1.00 77.19 88 SER A N 1
ATOM 691 C CA . SER A 1 88 ? -7.777 1.430 -2.678 1.00 77.19 88 SER A CA 1
ATOM 692 C C . SER A 1 88 ? -6.313 1.087 -2.367 1.00 77.19 88 SER A C 1
ATOM 694 O O . SER A 1 88 ? -5.464 1.069 -3.270 1.00 77.19 88 SER A O 1
ATOM 696 N N . PHE A 1 89 ? -5.974 0.836 -1.100 1.00 83.94 89 PHE A N 1
ATOM 697 C CA . PHE A 1 89 ? -4.593 0.590 -0.694 1.00 83.94 89 PHE A CA 1
ATOM 698 C C . PHE A 1 89 ? -4.255 -0.902 -0.699 1.00 83.94 89 PHE A C 1
ATOM 700 O O . PHE A 1 89 ? -5.107 -1.760 -0.886 1.00 83.94 89 PHE A O 1
ATOM 707 N N . TRP A 1 90 ? -2.975 -1.228 -0.534 1.00 85.75 90 TRP A N 1
ATOM 708 C CA . TRP A 1 90 ? -2.520 -2.621 -0.535 1.00 85.75 90 TRP A CA 1
ATOM 709 C C . TRP A 1 90 ? -2.884 -3.386 0.757 1.00 85.75 90 TRP A C 1
ATOM 711 O O . TRP A 1 90 ? -2.795 -4.612 0.770 1.00 85.75 90 TRP A O 1
ATOM 721 N N . ILE A 1 91 ? -3.307 -2.668 1.807 1.00 88.50 91 ILE A N 1
ATOM 722 C CA . ILE A 1 91 ? -3.854 -3.193 3.074 1.00 88.50 91 ILE A CA 1
ATOM 723 C C . ILE A 1 91 ? -5.388 -3.218 3.045 1.00 88.50 91 ILE A C 1
ATOM 725 O O . ILE A 1 91 ? -6.069 -2.498 3.769 1.00 88.50 91 ILE A O 1
ATOM 729 N N . ASN A 1 92 ? -5.944 -4.002 2.137 1.00 85.62 92 ASN A N 1
ATOM 730 C CA . ASN A 1 92 ? -7.386 -4.124 1.939 1.00 85.62 92 ASN A CA 1
ATOM 731 C C . ASN A 1 92 ? -7.971 -5.350 2.668 1.00 85.62 92 ASN A C 1
ATOM 733 O O . ASN A 1 92 ? -7.254 -6.094 3.345 1.00 85.62 92 ASN A O 1
ATOM 737 N N . ASP A 1 93 ? -9.283 -5.544 2.529 1.00 87.75 93 ASP A N 1
ATOM 738 C CA . ASP A 1 93 ? -10.028 -6.674 3.101 1.00 87.75 93 ASP A CA 1
ATOM 739 C C . ASP A 1 93 ? -9.466 -8.028 2.630 1.00 87.75 93 ASP A C 1
ATOM 741 O O . ASP A 1 93 ? -9.228 -8.938 3.419 1.00 87.75 93 ASP A O 1
ATOM 745 N N . GLU A 1 94 ? -9.086 -8.134 1.359 1.00 88.50 94 GLU A N 1
ATOM 746 C CA . GLU A 1 94 ? -8.480 -9.343 0.800 1.00 88.50 94 GLU A CA 1
ATOM 747 C C . GLU A 1 94 ? -7.120 -9.670 1.434 1.00 88.50 94 GLU A C 1
ATOM 749 O O . GLU A 1 94 ? -6.694 -10.828 1.463 1.00 88.50 94 GLU A O 1
ATOM 754 N N . CYS A 1 95 ? -6.396 -8.672 1.954 1.00 91.38 95 CYS A N 1
ATOM 755 C CA . CYS A 1 95 ? -5.230 -8.952 2.783 1.00 91.38 95 CYS A CA 1
ATOM 756 C C . CYS A 1 95 ? -5.631 -9.530 4.141 1.00 91.38 95 CYS A C 1
ATOM 758 O O . CYS A 1 95 ? -5.046 -10.524 4.560 1.00 91.38 95 CYS A O 1
ATOM 760 N N . ILE A 1 96 ? -6.621 -8.937 4.806 1.00 91.38 96 ILE A N 1
ATOM 761 C CA . ILE A 1 96 ? -7.117 -9.396 6.108 1.00 91.38 96 ILE A CA 1
ATOM 762 C C . ILE A 1 96 ? -7.565 -10.862 6.038 1.00 91.38 96 ILE A C 1
ATOM 764 O O . ILE A 1 96 ? -7.131 -11.673 6.858 1.00 91.38 96 ILE A O 1
ATOM 768 N N . GLN A 1 97 ? -8.331 -11.222 5.007 1.00 90.06 97 GLN A N 1
ATOM 769 C CA . GLN A 1 97 ? -8.797 -12.592 4.778 1.00 90.06 97 GLN A CA 1
ATOM 770 C C . GLN A 1 97 ? -7.643 -13.585 4.580 1.00 90.06 97 GLN A C 1
ATOM 772 O O . GLN A 1 97 ? -7.695 -14.700 5.085 1.00 90.06 97 GLN A O 1
ATOM 777 N N . ARG A 1 98 ? -6.559 -13.185 3.897 1.00 90.75 98 ARG A N 1
ATOM 778 C CA . ARG A 1 98 ? -5.364 -14.035 3.706 1.00 90.75 98 ARG A CA 1
ATOM 779 C C . ARG A 1 98 ? -4.557 -14.284 4.980 1.00 90.75 98 ARG A C 1
ATOM 781 O O . ARG A 1 98 ? -3.681 -15.143 4.964 1.00 90.75 98 ARG A O 1
ATOM 788 N N . HIS A 1 99 ? -4.805 -13.511 6.032 1.00 91.44 99 HIS A N 1
ATOM 789 C CA . HIS A 1 99 ? -4.202 -13.683 7.354 1.00 91.44 99 HIS A CA 1
ATOM 790 C C . HIS A 1 99 ? -5.182 -14.309 8.356 1.00 91.44 99 HIS A C 1
ATOM 792 O O . HIS A 1 99 ? -4.954 -14.214 9.559 1.00 91.44 99 HIS A O 1
ATOM 798 N N . ASP A 1 100 ? -6.272 -14.917 7.872 1.00 92.88 100 ASP A N 1
ATOM 799 C CA . ASP A 1 100 ? -7.292 -15.598 8.681 1.00 92.88 100 ASP A CA 1
ATOM 800 C C . ASP A 1 100 ? -7.887 -14.708 9.793 1.00 92.88 100 ASP A C 1
ATOM 802 O O . ASP A 1 100 ? -8.268 -15.169 10.871 1.00 92.88 100 ASP A O 1
ATOM 806 N N . MET A 1 101 ? -7.961 -13.396 9.544 1.00 93.44 101 MET A N 1
ATOM 807 C CA . MET A 1 101 ? -8.522 -12.423 10.477 1.00 93.44 101 MET A CA 1
ATOM 808 C C . MET A 1 101 ? -9.981 -12.121 10.122 1.00 93.44 101 MET A C 1
ATOM 810 O O . MET A 1 101 ? -10.275 -11.153 9.429 1.00 93.44 101 MET A O 1
ATOM 814 N N . ASP A 1 102 ? -10.910 -12.933 10.620 1.00 94.19 102 ASP A N 1
ATOM 815 C CA . ASP A 1 102 ? -12.345 -12.737 10.380 1.00 94.19 102 ASP A CA 1
ATOM 816 C C . ASP A 1 102 ? -12.935 -11.685 11.335 1.00 94.19 102 ASP A C 1
ATOM 818 O O . ASP A 1 102 ? -13.372 -11.987 12.451 1.00 94.19 102 ASP A O 1
ATOM 822 N N . PHE A 1 103 ? -12.842 -10.411 10.945 1.00 96.75 103 PHE A N 1
ATOM 823 C CA . PHE A 1 103 ? -13.360 -9.312 11.755 1.00 96.75 103 PHE A CA 1
ATOM 824 C C . PHE A 1 103 ? -14.889 -9.270 11.735 1.00 96.75 103 PHE A C 1
ATOM 826 O O . PHE A 1 103 ? -15.498 -9.374 10.675 1.00 96.75 103 PHE A O 1
ATOM 833 N N . LYS A 1 104 ? -15.513 -8.970 12.884 1.00 96.81 104 LYS A N 1
ATOM 834 C CA . LYS A 1 104 ? -16.974 -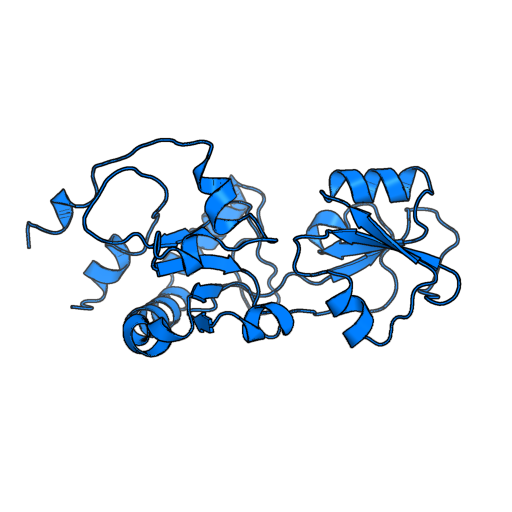8.806 13.025 1.00 96.81 104 LYS A CA 1
ATOM 835 C C . LYS A 1 104 ? -17.569 -7.930 11.920 1.00 96.81 104 LYS A C 1
ATOM 837 O O . LYS A 1 104 ? -18.692 -8.157 11.470 1.00 96.81 104 LYS A O 1
ATOM 842 N N . LYS A 1 105 ? -16.844 -6.873 11.548 1.00 96.75 105 LYS A N 1
ATOM 843 C CA . LYS A 1 105 ? -17.180 -6.000 10.425 1.00 96.75 105 LYS A CA 1
ATOM 844 C C . LYS A 1 105 ? -15.926 -5.322 9.889 1.00 96.75 105 LYS A C 1
ATOM 846 O O . LYS A 1 105 ? -15.164 -4.745 10.665 1.00 96.75 105 LYS A O 1
ATOM 851 N N . VAL A 1 106 ? -15.781 -5.308 8.568 1.00 96.31 106 VAL A N 1
ATOM 852 C CA . VAL A 1 106 ? -14.778 -4.507 7.856 1.00 96.31 106 VAL A CA 1
ATOM 853 C C . VAL A 1 106 ? -15.440 -3.227 7.344 1.00 96.31 106 VAL A C 1
ATOM 855 O O . VAL A 1 106 ? -16.480 -3.270 6.686 1.00 96.31 106 VAL A O 1
ATOM 858 N N . ILE A 1 107 ? -14.871 -2.072 7.680 1.00 96.25 107 ILE A N 1
ATOM 859 C CA . ILE A 1 107 ? -15.351 -0.751 7.266 1.00 96.25 107 ILE A CA 1
ATOM 860 C C . ILE A 1 107 ? -14.327 -0.138 6.311 1.00 96.25 107 ILE A C 1
ATOM 862 O O . ILE A 1 107 ? -13.199 0.177 6.688 1.00 96.25 107 ILE A O 1
ATOM 866 N N . LEU A 1 108 ? -14.743 0.049 5.061 1.00 94.62 108 LEU A N 1
ATOM 867 C CA . LEU A 1 108 ? -13.928 0.687 4.034 1.00 94.62 108 LEU A CA 1
ATOM 868 C C . LEU A 1 108 ? -13.943 2.205 4.211 1.00 94.62 108 LEU A C 1
ATOM 870 O O . LEU A 1 108 ? -15.001 2.821 4.349 1.00 94.62 108 LEU A O 1
ATOM 874 N N . LYS A 1 109 ? -12.759 2.812 4.167 1.00 94.19 109 LYS A N 1
ATOM 875 C CA . LYS A 1 109 ? -12.566 4.262 4.126 1.00 94.19 109 LYS A CA 1
ATOM 876 C C . LYS A 1 109 ? -11.743 4.656 2.899 1.00 94.19 109 LYS A C 1
ATOM 878 O O . LYS A 1 109 ? -10.944 3.870 2.385 1.00 94.19 109 LYS A O 1
ATOM 883 N N . ASN A 1 110 ? -11.927 5.898 2.457 1.00 89.12 110 ASN A N 1
ATOM 884 C CA . ASN A 1 110 ? -11.312 6.426 1.234 1.00 89.12 110 ASN A CA 1
ATOM 885 C C . ASN A 1 110 ? -9.963 7.113 1.476 1.00 89.12 110 ASN A C 1
ATOM 887 O O . ASN A 1 110 ? -9.258 7.435 0.519 1.00 89.12 110 ASN A O 1
ATOM 891 N N . SER A 1 111 ? -9.608 7.355 2.738 1.00 90.69 111 SER A N 1
ATOM 892 C CA . SER A 1 111 ? -8.339 7.963 3.118 1.00 90.69 111 SER A CA 1
ATOM 893 C C . SER A 1 111 ? -7.871 7.495 4.498 1.00 90.69 111 SER A C 1
ATOM 895 O O . SER A 1 111 ? -8.663 7.062 5.338 1.00 90.69 111 SER A O 1
ATOM 897 N N . PHE A 1 112 ? -6.570 7.634 4.767 1.00 91.94 112 PHE A N 1
ATOM 898 C CA . PHE A 1 112 ? -6.017 7.406 6.107 1.00 91.94 112 PHE A CA 1
ATOM 899 C C . PHE A 1 112 ? -6.513 8.424 7.141 1.00 91.94 112 PHE A C 1
ATOM 901 O O . PHE A 1 112 ? -6.644 8.085 8.316 1.00 91.94 112 PHE A O 1
ATOM 908 N N . ALA A 1 113 ? -6.848 9.644 6.710 1.00 94.44 113 ALA A N 1
ATOM 909 C CA . ALA A 1 113 ? -7.450 10.650 7.580 1.00 94.44 113 ALA A CA 1
ATOM 910 C C . ALA A 1 113 ? -8.839 10.206 8.071 1.00 94.44 113 ALA A C 1
ATOM 912 O O . ALA A 1 113 ? -9.136 10.334 9.259 1.00 94.44 113 ALA A O 1
ATOM 913 N N . ASP A 1 114 ? -9.646 9.607 7.191 1.00 95.50 114 ASP A N 1
ATOM 914 C CA . ASP A 1 114 ? -10.963 9.074 7.555 1.00 95.50 114 ASP A CA 1
ATOM 915 C C . ASP A 1 114 ? -10.845 7.864 8.492 1.00 95.50 114 ASP A C 1
ATOM 917 O O . ASP A 1 114 ? -11.633 7.736 9.426 1.00 95.50 114 ASP A O 1
ATOM 921 N N . LEU A 1 115 ? -9.844 6.995 8.292 1.00 96.12 115 LEU A N 1
ATOM 922 C CA . LEU A 1 115 ? -9.559 5.888 9.218 1.00 96.12 115 LEU A CA 1
ATOM 923 C C . LEU A 1 115 ? -9.173 6.392 10.605 1.00 96.12 115 LEU A C 1
ATOM 925 O O . LEU A 1 115 ? -9.676 5.889 11.606 1.00 96.12 115 LEU A O 1
ATOM 929 N N . ARG A 1 116 ? -8.306 7.406 10.666 1.00 96.06 116 ARG A N 1
ATOM 930 C CA . ARG A 1 116 ? -7.917 8.055 11.919 1.00 96.06 116 ARG A CA 1
ATOM 931 C C . ARG A 1 116 ? -9.123 8.648 12.633 1.00 96.06 116 ARG A C 1
ATOM 933 O O . ARG A 1 116 ? -9.319 8.368 13.809 1.00 96.06 116 ARG A O 1
ATOM 940 N N . SER A 1 117 ? -9.957 9.398 11.916 1.00 96.75 117 SER A N 1
ATOM 941 C CA . SER A 1 117 ? -11.175 9.981 12.479 1.00 96.75 117 SER A CA 1
ATOM 942 C C . SER A 1 117 ? -12.150 8.911 12.985 1.00 96.75 117 SER A C 1
ATOM 944 O O . SER A 1 117 ? -12.674 9.039 14.092 1.00 96.75 117 SER A O 1
ATOM 946 N N . ALA A 1 118 ? -12.343 7.825 12.235 1.00 97.44 118 ALA A N 1
ATOM 947 C CA . ALA A 1 118 ? -13.194 6.710 12.645 1.00 97.44 118 ALA A CA 1
ATOM 948 C C . ALA A 1 118 ? -12.667 6.009 13.908 1.00 97.44 118 ALA A C 1
ATOM 950 O O . ALA A 1 118 ? -13.442 5.672 14.801 1.00 97.44 118 ALA A O 1
ATOM 951 N N . LEU A 1 119 ? -11.347 5.835 14.020 1.00 96.50 119 LEU A N 1
ATOM 952 C CA . LEU A 1 119 ? -10.718 5.248 15.204 1.00 96.50 119 LEU A CA 1
ATOM 953 C C . LEU A 1 119 ? -10.796 6.190 16.418 1.00 96.50 119 LEU A C 1
ATOM 955 O O . LEU A 1 119 ? -11.030 5.750 17.541 1.00 96.50 119 LEU A O 1
ATOM 959 N N . ASP A 1 120 ? -10.642 7.499 16.204 1.00 95.94 120 ASP A N 1
ATOM 960 C CA . ASP A 1 120 ? -10.720 8.509 17.262 1.00 95.94 120 ASP A CA 1
ATOM 961 C C . ASP A 1 120 ? -12.145 8.690 17.803 1.00 95.94 120 ASP A C 1
ATOM 963 O O . ASP A 1 120 ? -12.320 8.903 19.007 1.00 95.94 120 ASP A O 1
ATOM 967 N N . THR A 1 121 ? -13.156 8.576 16.941 1.00 96.62 121 THR A N 1
ATOM 968 C CA . THR A 1 121 ? -14.581 8.681 17.303 1.00 96.62 121 THR A CA 1
ATOM 969 C C . THR A 1 121 ? -15.173 7.377 17.839 1.00 96.62 121 THR A C 1
ATOM 971 O O . THR A 1 121 ? -16.252 7.406 18.425 1.00 96.62 121 THR A O 1
ATOM 974 N N . GLY A 1 122 ? -14.468 6.250 17.688 1.00 96.44 122 GLY A N 1
ATOM 975 C CA . GLY A 1 122 ? -14.962 4.927 18.076 1.00 96.44 122 GLY A CA 1
ATOM 976 C C . GLY A 1 122 ? -15.965 4.327 17.086 1.00 96.44 122 GLY A C 1
ATOM 977 O O . GLY A 1 122 ? -16.708 3.423 17.450 1.00 96.44 122 GLY A O 1
ATOM 978 N N . GLU A 1 123 ? -16.005 4.818 15.843 1.00 97.88 123 GLU A N 1
ATOM 979 C CA . GLU A 1 123 ? -16.765 4.189 14.753 1.00 97.88 123 GLU A CA 1
ATOM 980 C C . GLU A 1 123 ? -16.186 2.809 14.389 1.00 97.88 123 GLU A C 1
ATOM 982 O O . GLU A 1 123 ? -16.922 1.906 13.989 1.00 97.88 123 GLU A O 1
ATOM 987 N N . ILE A 1 124 ? -14.866 2.656 14.534 1.00 98.44 124 ILE A N 1
ATOM 988 C CA . ILE A 1 124 ? -14.129 1.395 14.398 1.00 98.44 124 ILE A CA 1
ATOM 989 C C . ILE A 1 124 ? -13.329 1.120 15.674 1.00 98.44 124 ILE A C 1
ATOM 991 O O . ILE A 1 124 ? -12.827 2.050 16.307 1.00 98.44 124 ILE A O 1
ATOM 995 N N . ASP A 1 125 ? -13.165 -0.154 16.026 1.00 98.50 125 ASP A N 1
ATOM 996 C CA . ASP A 1 125 ? -12.379 -0.568 17.198 1.00 98.50 125 ASP A CA 1
ATOM 997 C C . ASP A 1 125 ? -10.874 -0.538 16.905 1.00 98.50 125 ASP A C 1
ATOM 999 O O . ASP A 1 125 ? -10.057 -0.149 17.747 1.00 98.50 125 ASP A O 1
ATOM 1003 N N . VAL A 1 126 ? -10.507 -0.959 15.694 1.00 98.38 126 VAL A N 1
ATOM 1004 C CA . VAL A 1 126 ? -9.129 -1.008 15.206 1.00 98.38 126 VAL A CA 1
ATOM 1005 C C . VAL A 1 126 ? -9.046 -0.548 13.750 1.00 98.38 126 VAL A C 1
ATOM 1007 O O . VAL A 1 126 ? -10.020 -0.602 13.007 1.00 98.38 126 VAL A O 1
ATOM 1010 N N . ALA A 1 127 ? -7.873 -0.104 13.311 1.00 97.94 127 ALA A N 1
ATOM 1011 C CA . ALA A 1 127 ? -7.599 0.263 11.925 1.00 97.94 127 ALA A CA 1
ATOM 1012 C C . ALA A 1 127 ? -6.387 -0.503 11.396 1.00 97.94 127 ALA A C 1
ATOM 1014 O O . ALA A 1 127 ? -5.394 -0.665 12.107 1.00 97.94 127 ALA A O 1
ATOM 1015 N N . PHE A 1 128 ? -6.440 -0.938 10.139 1.00 96.94 128 PHE A N 1
ATOM 1016 C CA . PHE A 1 128 ? -5.290 -1.514 9.456 1.00 96.94 128 PHE A CA 1
ATOM 1017 C C . PHE A 1 128 ? -4.499 -0.400 8.762 1.00 96.94 128 PHE A C 1
ATOM 1019 O O . PHE A 1 128 ? -4.968 0.200 7.794 1.00 96.94 128 PHE A O 1
ATOM 1026 N N . LEU A 1 129 ? -3.312 -0.086 9.288 1.00 95.56 129 LEU A N 1
ATOM 1027 C CA . LEU A 1 129 ? -2.524 1.082 8.883 1.00 95.56 129 LEU A CA 1
ATOM 1028 C C . LEU A 1 129 ? -1.086 0.690 8.519 1.00 95.56 129 LEU A C 1
ATOM 1030 O O . LEU A 1 129 ? -0.500 -0.169 9.188 1.00 95.56 129 LEU A O 1
ATOM 1034 N N . PRO A 1 130 ? -0.467 1.330 7.508 1.00 92.62 130 PRO A N 1
ATOM 1035 C CA . PRO A 1 130 ? 0.971 1.222 7.314 1.00 92.62 130 PRO A CA 1
ATOM 1036 C C . PRO A 1 130 ? 1.702 1.997 8.425 1.00 92.62 130 PRO A C 1
ATOM 1038 O O . PRO A 1 130 ? 1.155 2.914 9.036 1.00 92.62 130 PRO A O 1
ATOM 1041 N N . GLU A 1 131 ? 2.968 1.664 8.668 1.00 90.38 131 GLU A N 1
ATOM 1042 C CA . GLU A 1 131 ? 3.798 2.246 9.731 1.00 90.38 131 GLU A CA 1
ATOM 1043 C C . GLU A 1 131 ? 3.734 3.777 9.796 1.00 90.38 131 GLU A C 1
ATOM 1045 O O . GLU A 1 131 ? 3.634 4.340 10.883 1.00 90.38 131 GLU A O 1
ATOM 1050 N N . ASN A 1 132 ? 3.822 4.448 8.647 1.00 85.00 132 ASN A N 1
ATOM 1051 C CA . ASN A 1 132 ? 3.860 5.907 8.566 1.00 85.00 132 ASN A CA 1
ATOM 1052 C C . ASN A 1 132 ? 2.538 6.565 8.984 1.00 85.00 132 ASN A C 1
ATOM 1054 O O . ASN A 1 132 ? 2.552 7.708 9.426 1.00 85.00 132 ASN A O 1
ATOM 1058 N N . GLU A 1 133 ? 1.422 5.844 8.886 1.00 92.94 133 GLU A N 1
ATOM 1059 C CA . GLU A 1 133 ? 0.100 6.315 9.314 1.00 92.94 133 GLU A CA 1
ATOM 1060 C C . GLU A 1 133 ? -0.254 5.820 10.726 1.00 92.94 133 GLU A C 1
ATOM 1062 O O . GLU A 1 133 ? -1.187 6.318 11.349 1.00 92.94 133 GLU A O 1
ATOM 1067 N N . ALA A 1 134 ? 0.515 4.872 11.275 1.00 92.38 134 ALA A N 1
ATOM 1068 C CA . ALA A 1 134 ? 0.331 4.336 12.625 1.00 92.38 134 ALA A CA 1
ATOM 1069 C C . ALA A 1 134 ? 0.820 5.291 13.741 1.00 92.38 134 ALA A C 1
ATOM 1071 O O . ALA A 1 134 ? 0.729 4.969 14.928 1.00 92.38 134 ALA A O 1
ATOM 1072 N N . GLY A 1 135 ? 1.368 6.458 13.384 1.00 93.50 135 GLY A N 1
ATOM 1073 C CA . GLY A 1 135 ? 1.888 7.447 14.328 1.00 93.50 135 GLY A CA 1
ATOM 1074 C C . GLY A 1 135 ? 0.813 7.986 15.279 1.00 93.50 135 GLY A C 1
ATOM 1075 O O . GLY A 1 135 ? -0.164 8.604 14.855 1.00 93.50 135 GLY A O 1
ATOM 1076 N N . GLY A 1 136 ? 1.026 7.797 16.584 1.00 91.81 136 GLY A N 1
ATOM 1077 C CA . GLY A 1 136 ? 0.074 8.197 17.626 1.00 91.81 136 GLY A CA 1
ATOM 1078 C C . GLY A 1 136 ? -1.001 7.152 17.936 1.00 91.81 136 GLY A C 1
ATOM 1079 O O . GLY A 1 136 ? -1.891 7.435 18.730 1.00 91.81 136 GLY A O 1
ATOM 1080 N N . PHE A 1 137 ? -0.909 5.951 17.359 1.00 96.56 137 PHE A N 1
ATOM 1081 C CA . PHE A 1 137 ? -1.777 4.820 17.678 1.00 96.56 137 PHE A CA 1
ATOM 1082 C C . PHE A 1 137 ? -1.023 3.697 18.384 1.00 96.56 137 PHE A C 1
ATOM 1084 O O . PHE A 1 137 ? 0.205 3.592 18.329 1.00 96.56 137 PHE A O 1
ATOM 1091 N N . LYS A 1 138 ? -1.780 2.823 19.046 1.00 97.12 138 LYS A N 1
ATOM 1092 C CA . LYS A 1 138 ? -1.254 1.619 19.679 1.00 97.12 138 LYS A CA 1
ATOM 1093 C C . LYS A 1 138 ? -1.268 0.474 18.672 1.00 97.12 138 LYS A C 1
ATOM 1095 O O . LYS A 1 138 ? -2.335 -0.014 18.315 1.00 97.12 138 LYS A O 1
ATOM 1100 N N . LYS A 1 139 ? -0.091 0.025 18.242 1.00 97.56 139 LYS A N 1
ATOM 1101 C CA . LYS A 1 139 ? 0.051 -1.154 17.375 1.00 97.56 139 LYS A CA 1
ATOM 1102 C C . LYS A 1 139 ? -0.284 -2.423 18.156 1.00 97.56 139 LYS A C 1
ATOM 1104 O O . LYS A 1 139 ? 0.166 -2.588 19.289 1.00 97.56 139 LYS A O 1
ATOM 1109 N N . LEU A 1 140 ? -1.056 -3.307 17.541 1.00 96.75 140 LEU A N 1
ATOM 1110 C CA . LEU A 1 140 ? -1.483 -4.583 18.094 1.00 96.75 140 LEU A CA 1
ATOM 1111 C C . LEU A 1 140 ? -0.850 -5.719 17.288 1.00 96.75 140 LEU A C 1
ATOM 1113 O O . LEU A 1 140 ? -0.940 -5.741 16.063 1.00 96.75 140 LEU A O 1
ATOM 1117 N N . GLY A 1 141 ? -0.248 -6.682 17.985 1.00 92.88 141 GLY A N 1
ATOM 1118 C CA . GLY A 1 141 ? 0.310 -7.879 17.359 1.00 92.88 141 GLY A CA 1
ATOM 1119 C C . GLY A 1 141 ? 1.573 -7.635 16.526 1.00 92.88 141 GLY A C 1
ATOM 1120 O O . GLY A 1 141 ? 2.336 -6.694 16.757 1.00 92.88 141 GLY A O 1
ATOM 1121 N N . SER A 1 142 ? 1.820 -8.550 15.589 1.00 93.50 142 SER A N 1
ATOM 1122 C CA . SER A 1 142 ? 2.981 -8.546 14.699 1.00 93.50 142 SER A CA 1
ATOM 1123 C C . SER A 1 142 ? 2.757 -7.707 13.439 1.00 93.50 142 SER A C 1
ATOM 1125 O O . SER A 1 142 ? 1.636 -7.347 13.090 1.00 93.50 142 SER A O 1
ATOM 1127 N N . VAL A 1 143 ? 3.849 -7.434 12.723 1.00 94.12 143 VAL A N 1
ATOM 1128 C CA . VAL A 1 143 ? 3.801 -6.857 11.373 1.00 94.12 143 VAL A CA 1
ATOM 1129 C C . VAL A 1 143 ? 3.004 -7.772 10.444 1.00 94.12 143 VAL A C 1
ATOM 1131 O O . VAL A 1 143 ? 3.227 -8.982 10.429 1.00 94.12 143 VAL A O 1
ATOM 1134 N N . ILE A 1 144 ? 2.138 -7.177 9.629 1.00 94.06 144 ILE A N 1
ATOM 1135 C CA . ILE A 1 144 ? 1.381 -7.850 8.577 1.00 94.06 144 ILE A CA 1
ATOM 1136 C C . ILE A 1 144 ? 1.939 -7.398 7.226 1.00 94.06 144 ILE A C 1
ATOM 1138 O O . ILE A 1 144 ? 2.106 -6.201 6.978 1.00 94.06 144 ILE A O 1
ATOM 1142 N N . SER A 1 145 ? 2.238 -8.363 6.358 1.00 92.06 145 SER A N 1
ATOM 1143 C CA . SER A 1 145 ? 2.655 -8.133 4.971 1.00 92.06 145 SER A CA 1
ATOM 1144 C C . SER A 1 145 ? 1.561 -8.629 4.035 1.00 92.06 145 SER A C 1
ATOM 1146 O O . SER A 1 145 ? 1.058 -9.744 4.183 1.00 92.06 145 SER A O 1
ATOM 1148 N N . CYS A 1 146 ? 1.170 -7.796 3.078 1.00 91.00 146 CYS A N 1
ATOM 1149 C CA . CYS A 1 146 ? 0.092 -8.100 2.140 1.00 91.00 146 CYS A CA 1
ATOM 1150 C C . CYS A 1 146 ? 0.603 -8.238 0.705 1.00 91.00 146 CYS A C 1
ATOM 1152 O O . CYS A 1 146 ? -0.074 -8.845 -0.140 1.00 91.00 146 CYS A O 1
ATOM 1154 N N . ALA A 1 147 ? 1.769 -7.667 0.415 1.00 91.25 147 ALA A N 1
ATOM 1155 C CA . ALA A 1 147 ? 2.410 -7.682 -0.878 1.00 91.25 147 ALA A CA 1
ATOM 1156 C C . ALA A 1 147 ? 3.381 -8.862 -1.008 1.00 91.25 147 ALA A C 1
ATOM 1158 O O . ALA A 1 147 ? 4.149 -9.189 -0.112 1.00 91.25 147 ALA A O 1
ATOM 1159 N N . LYS A 1 148 ? 3.388 -9.486 -2.186 1.00 91.50 148 LYS A N 1
ATOM 1160 C CA . LYS A 1 148 ? 4.374 -10.502 -2.576 1.00 91.50 148 LYS A CA 1
ATOM 1161 C C . LYS A 1 148 ? 5.762 -9.897 -2.754 1.00 91.50 148 LYS A C 1
ATOM 1163 O O . LYS A 1 148 ? 6.771 -10.545 -2.497 1.00 91.50 148 LYS A O 1
ATOM 1168 N N . THR A 1 149 ? 5.811 -8.665 -3.254 1.00 89.44 149 THR A N 1
ATOM 1169 C CA . THR A 1 149 ? 7.033 -7.877 -3.417 1.00 89.44 149 THR A CA 1
ATOM 1170 C C . THR A 1 149 ? 6.733 -6.418 -3.109 1.00 89.44 149 THR A C 1
ATOM 1172 O O . THR A 1 149 ? 5.583 -5.989 -3.186 1.00 89.44 149 THR A O 1
ATOM 1175 N N . GLY A 1 150 ? 7.764 -5.630 -2.811 1.00 87.00 150 GLY A N 1
ATOM 1176 C CA . GLY A 1 150 ? 7.580 -4.203 -2.566 1.00 87.00 150 GLY A CA 1
ATOM 1177 C C . GLY A 1 150 ? 7.217 -3.397 -3.825 1.00 87.00 150 GLY A C 1
ATOM 1178 O O . GLY A 1 150 ? 6.822 -3.967 -4.848 1.00 87.00 150 GLY A O 1
ATOM 1179 N N . ALA A 1 151 ? 7.306 -2.066 -3.742 1.00 89.06 151 ALA A N 1
ATOM 1180 C CA . ALA A 1 151 ? 6.812 -1.189 -4.800 1.00 89.06 151 ALA A CA 1
ATOM 1181 C C . ALA A 1 151 ? 7.569 -1.416 -6.117 1.00 89.06 151 ALA A C 1
ATOM 1183 O O . ALA A 1 151 ? 8.802 -1.500 -6.150 1.00 89.06 151 ALA A O 1
ATOM 1184 N N . ALA A 1 152 ? 6.804 -1.519 -7.197 1.00 92.44 152 ALA A N 1
ATOM 1185 C CA . ALA A 1 152 ? 7.264 -1.882 -8.524 1.00 92.44 152 ALA A CA 1
ATOM 1186 C C . ALA A 1 152 ? 6.461 -1.128 -9.595 1.00 92.44 152 ALA A C 1
ATOM 1188 O O . ALA A 1 152 ? 5.577 -0.317 -9.295 1.00 92.44 152 ALA A O 1
ATOM 1189 N N . PHE A 1 153 ? 6.785 -1.404 -10.854 1.00 92.00 153 PHE A N 1
ATOM 1190 C CA . PHE A 1 153 ? 6.017 -0.948 -12.002 1.00 92.00 153 PHE A CA 1
ATOM 1191 C C . PHE A 1 153 ? 4.991 -2.014 -12.376 1.00 92.00 153 PHE A C 1
ATOM 1193 O O . PHE A 1 153 ? 5.355 -3.129 -12.753 1.00 92.00 153 PHE A O 1
ATOM 1200 N N . MET A 1 154 ? 3.716 -1.661 -12.259 1.00 92.88 154 MET A N 1
ATOM 1201 C CA . MET A 1 154 ? 2.587 -2.460 -12.712 1.00 92.88 154 MET A CA 1
ATOM 1202 C C . MET A 1 154 ? 2.399 -2.252 -14.216 1.00 92.88 154 MET A C 1
ATOM 1204 O O . MET A 1 154 ? 2.299 -1.115 -14.680 1.00 92.88 154 MET A O 1
ATOM 1208 N N . ILE A 1 155 ? 2.380 -3.342 -14.974 1.00 94.12 155 ILE A N 1
ATOM 1209 C CA . ILE A 1 155 ? 2.249 -3.361 -16.434 1.00 94.12 155 ILE A CA 1
ATOM 1210 C C . ILE A 1 155 ? 1.167 -4.359 -16.848 1.00 94.12 155 ILE A C 1
ATOM 1212 O O . ILE A 1 155 ? 0.848 -5.291 -16.103 1.00 94.12 155 ILE A O 1
ATOM 1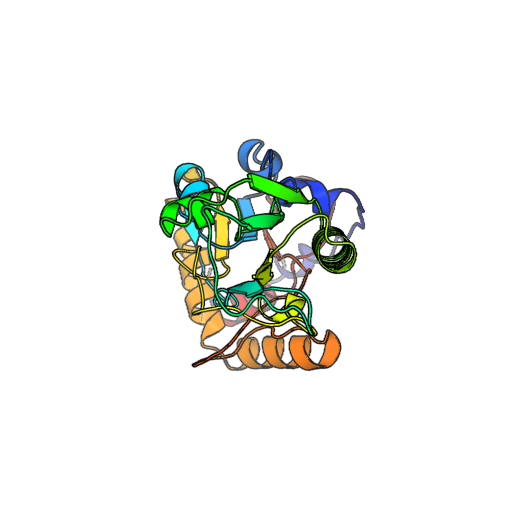216 N N . ARG A 1 156 ? 0.629 -4.218 -18.061 1.00 94.38 156 ARG A N 1
ATOM 1217 C CA . ARG A 1 156 ? -0.200 -5.282 -18.639 1.00 94.38 156 ARG A CA 1
ATOM 1218 C C . ARG A 1 156 ? 0.627 -6.555 -18.850 1.00 94.38 156 ARG A C 1
ATOM 1220 O O . ARG A 1 156 ? 1.824 -6.495 -19.138 1.00 94.38 156 ARG A O 1
ATOM 1227 N N . LYS A 1 157 ? -0.013 -7.720 -18.724 1.00 95.56 157 LYS A N 1
ATOM 1228 C CA . LYS A 1 157 ? 0.663 -9.024 -18.843 1.00 95.56 157 LYS A CA 1
ATOM 1229 C C . LYS A 1 157 ? 1.226 -9.294 -20.243 1.00 95.56 157 LYS A C 1
ATOM 1231 O O . LYS A 1 157 ? 2.286 -9.899 -20.354 1.00 95.56 157 LYS A O 1
ATOM 1236 N N . ASP A 1 158 ? 0.579 -8.787 -21.288 1.00 95.69 158 ASP A N 1
ATOM 1237 C CA . ASP A 1 158 ? 1.037 -8.880 -22.684 1.00 95.69 158 ASP A CA 1
ATOM 1238 C C . ASP A 1 158 ? 2.320 -8.070 -22.967 1.00 95.69 158 ASP A C 1
ATOM 1240 O O . ASP A 1 158 ? 2.976 -8.263 -23.989 1.00 95.69 158 ASP A O 1
ATOM 1244 N N . MET A 1 159 ? 2.703 -7.164 -22.061 1.00 94.75 159 MET A N 1
ATOM 1245 C CA . MET A 1 159 ? 3.886 -6.312 -22.199 1.00 94.75 159 MET A CA 1
ATOM 1246 C C . MET A 1 159 ? 5.136 -6.881 -21.520 1.00 94.75 159 MET A C 1
ATOM 1248 O O . MET A 1 159 ? 6.207 -6.293 -21.670 1.00 94.75 159 MET A O 1
ATOM 1252 N N . VAL A 1 160 ? 5.038 -7.998 -20.788 1.00 95.75 160 VAL A N 1
ATOM 1253 C CA . VAL A 1 160 ? 6.153 -8.548 -19.992 1.00 95.75 160 VAL A CA 1
ATOM 1254 C C . VAL A 1 160 ? 7.402 -8.761 -20.844 1.00 95.75 160 VAL A C 1
ATOM 1256 O O . VAL A 1 160 ? 8.466 -8.244 -20.499 1.00 95.75 160 VAL A O 1
ATOM 1259 N N . ASP A 1 161 ? 7.269 -9.426 -21.993 1.00 96.25 161 ASP A N 1
ATOM 1260 C CA . ASP A 1 161 ? 8.404 -9.718 -22.876 1.00 96.25 161 ASP A CA 1
ATOM 1261 C C . ASP A 1 161 ? 9.009 -8.451 -23.490 1.00 96.25 161 ASP A C 1
ATOM 1263 O O . ASP A 1 161 ? 10.230 -8.307 -23.575 1.00 96.25 161 ASP A O 1
ATOM 1267 N N . LYS A 1 162 ? 8.162 -7.472 -23.824 1.00 93.56 162 LYS A N 1
ATOM 1268 C CA . LYS A 1 162 ? 8.581 -6.176 -24.381 1.00 93.56 162 LYS A CA 1
ATOM 1269 C C . LYS A 1 162 ? 9.261 -5.275 -23.346 1.00 93.56 162 LYS A C 1
ATOM 1271 O O . LYS A 1 162 ? 10.017 -4.382 -23.719 1.00 93.56 162 LYS A O 1
ATOM 1276 N N . MET A 1 163 ? 9.015 -5.503 -22.056 1.00 93.44 163 MET A N 1
ATOM 1277 C CA . MET A 1 163 ? 9.487 -4.653 -20.957 1.00 93.44 163 MET A CA 1
ATOM 1278 C C . MET A 1 163 ? 10.630 -5.278 -20.141 1.00 93.44 163 MET A C 1
ATOM 1280 O O . MET A 1 163 ? 11.085 -4.687 -19.159 1.00 93.44 163 MET A O 1
ATOM 1284 N N . GLN A 1 164 ? 11.168 -6.433 -20.549 1.00 94.25 164 GLN A N 1
ATOM 1285 C CA . GLN A 1 164 ? 12.284 -7.068 -19.834 1.00 94.25 164 GLN A CA 1
ATOM 1286 C C . GLN A 1 164 ? 13.546 -6.189 -19.779 1.00 94.25 164 GLN A C 1
ATOM 1288 O O . GLN A 1 164 ? 14.308 -6.248 -18.812 1.00 94.25 164 GLN A O 1
ATOM 1293 N N . TRP A 1 165 ? 13.796 -5.374 -20.810 1.00 91.56 165 TRP A N 1
ATOM 1294 C CA . TRP A 1 165 ? 14.930 -4.443 -20.816 1.00 91.56 165 TRP A CA 1
ATOM 1295 C C . TRP A 1 165 ? 14.808 -3.416 -19.685 1.00 91.56 165 TRP A C 1
ATOM 1297 O O . TRP A 1 165 ? 15.795 -3.136 -19.005 1.00 91.56 165 TRP A O 1
ATOM 1307 N N . PHE A 1 166 ? 13.591 -2.929 -19.436 1.00 90.81 166 PHE A N 1
ATOM 1308 C CA . PHE A 1 166 ? 13.298 -1.955 -18.396 1.00 90.81 166 PHE A CA 1
ATOM 1309 C C . PHE A 1 166 ? 13.476 -2.573 -17.007 1.00 90.81 166 PHE A C 1
ATOM 1311 O O . PHE A 1 166 ? 14.154 -1.994 -16.162 1.00 90.81 166 PHE A O 1
ATOM 1318 N N . ASP A 1 167 ? 12.979 -3.797 -16.795 1.00 92.25 167 ASP A N 1
ATOM 1319 C CA . ASP A 1 167 ? 13.206 -4.552 -15.556 1.00 92.25 167 ASP A CA 1
ATOM 1320 C C . ASP A 1 167 ? 14.705 -4.708 -15.237 1.00 92.25 167 ASP A C 1
ATOM 1322 O O . ASP A 1 167 ? 15.154 -4.400 -14.127 1.00 92.25 167 ASP A O 1
ATOM 1326 N N . ARG A 1 168 ? 15.510 -5.123 -16.229 1.00 94.31 168 ARG A N 1
ATOM 1327 C CA . ARG A 1 168 ? 16.972 -5.232 -16.083 1.00 94.31 168 ARG A CA 1
ATOM 1328 C C . ARG A 1 168 ? 17.609 -3.889 -15.751 1.00 94.31 168 ARG A C 1
ATOM 1330 O O . ARG A 1 168 ? 18.522 -3.837 -14.925 1.00 94.31 168 ARG A O 1
ATOM 1337 N N . ALA A 1 169 ? 17.147 -2.818 -16.384 1.00 90.94 169 ALA A N 1
ATOM 1338 C CA . ALA A 1 169 ? 17.695 -1.493 -16.175 1.00 90.94 169 ALA A CA 1
ATOM 1339 C C . ALA A 1 169 ? 17.377 -0.948 -14.776 1.00 90.94 169 ALA A C 1
ATOM 1341 O O . ALA A 1 169 ? 18.288 -0.483 -14.093 1.00 90.94 169 ALA A O 1
ATOM 1342 N N . VAL A 1 170 ? 16.141 -1.112 -14.289 1.00 88.50 170 VAL A N 1
ATOM 1343 C CA . VAL A 1 170 ? 15.767 -0.754 -12.911 1.00 88.50 170 VAL A CA 1
ATOM 1344 C C . VAL A 1 170 ? 16.587 -1.564 -11.906 1.00 88.50 170 VAL A C 1
ATOM 1346 O O . VAL A 1 170 ? 17.178 -0.995 -10.992 1.00 88.50 170 VAL A O 1
ATOM 1349 N N . LYS A 1 171 ? 16.731 -2.881 -12.106 1.00 90.25 171 LYS A N 1
ATOM 1350 C CA . LYS A 1 171 ? 17.558 -3.741 -11.238 1.00 90.25 171 LYS A CA 1
ATOM 1351 C C . LYS A 1 171 ? 19.030 -3.316 -11.177 1.00 90.25 171 LYS A C 1
ATOM 1353 O O . LYS A 1 171 ? 19.674 -3.536 -10.150 1.00 90.25 171 LYS A O 1
ATOM 1358 N N . ARG A 1 172 ? 19.575 -2.735 -12.253 1.00 91.69 172 ARG A N 1
ATOM 1359 C CA . ARG A 1 172 ? 20.922 -2.136 -12.262 1.00 91.69 172 ARG A CA 1
ATOM 1360 C C . ARG A 1 172 ? 20.929 -0.797 -11.535 1.00 91.69 172 ARG A C 1
ATOM 1362 O O . ARG A 1 172 ? 21.767 -0.607 -10.658 1.00 91.69 172 ARG A O 1
ATOM 1369 N N . LEU A 1 173 ? 19.971 0.077 -11.846 1.00 88.56 173 LEU A N 1
ATOM 1370 C CA . LEU A 1 173 ? 19.822 1.401 -11.247 1.00 88.56 173 LEU A CA 1
ATOM 1371 C C . LEU A 1 173 ? 19.777 1.334 -9.719 1.00 88.56 173 LEU A C 1
ATOM 1373 O O . LEU A 1 173 ? 20.548 2.020 -9.063 1.00 88.56 173 LEU A O 1
ATOM 1377 N N . ILE A 1 174 ? 18.959 0.451 -9.139 1.00 88.75 174 ILE A N 1
ATOM 1378 C CA . ILE A 1 174 ? 18.801 0.366 -7.676 1.00 88.75 174 ILE A CA 1
ATOM 1379 C C . ILE A 1 174 ? 20.083 -0.036 -6.925 1.00 88.75 174 ILE A C 1
ATOM 1381 O O . ILE A 1 174 ? 20.145 0.060 -5.700 1.00 88.75 174 ILE A O 1
ATOM 1385 N N . ARG A 1 175 ? 21.114 -0.506 -7.639 1.00 89.44 175 ARG A N 1
ATOM 1386 C CA . ARG A 1 175 ? 22.422 -0.868 -7.073 1.00 89.44 175 ARG A CA 1
ATOM 1387 C C . ARG A 1 175 ? 23.428 0.286 -7.123 1.00 89.44 175 ARG A C 1
ATOM 1389 O O . ARG A 1 175 ? 24.502 0.164 -6.537 1.00 89.44 175 ARG A O 1
ATOM 1396 N N . THR A 1 176 ? 23.115 1.385 -7.809 1.00 88.38 176 THR A N 1
ATOM 1397 C CA . THR A 1 176 ? 24.039 2.509 -7.994 1.00 88.38 176 THR A CA 1
ATOM 1398 C C . THR A 1 176 ? 24.055 3.438 -6.779 1.00 88.38 176 THR A C 1
ATOM 1400 O O . THR A 1 176 ? 23.132 3.470 -5.961 1.00 88.38 176 THR A O 1
ATOM 1403 N N . ARG A 1 177 ? 25.129 4.228 -6.652 1.00 90.88 177 ARG A N 1
ATOM 1404 C CA . ARG A 1 177 ? 25.212 5.299 -5.645 1.00 90.88 177 ARG A CA 1
ATOM 1405 C C . ARG A 1 177 ? 24.247 6.443 -5.950 1.00 90.88 177 ARG A C 1
ATOM 1407 O O . ARG A 1 177 ? 23.754 7.070 -5.020 1.00 90.88 177 ARG A O 1
ATOM 1414 N N . ASP A 1 178 ? 23.956 6.685 -7.225 1.00 87.19 178 ASP A N 1
ATOM 1415 C CA . ASP A 1 178 ? 23.036 7.744 -7.633 1.00 87.19 178 ASP A CA 1
ATOM 1416 C C . ASP A 1 178 ? 21.611 7.442 -7.197 1.00 87.19 178 ASP A C 1
ATOM 1418 O O . ASP A 1 178 ? 20.952 8.327 -6.660 1.00 87.19 178 ASP A O 1
ATOM 1422 N N . PHE A 1 179 ? 21.169 6.186 -7.318 1.00 85.25 179 PHE A N 1
ATOM 1423 C CA . PHE A 1 179 ? 19.870 5.790 -6.788 1.00 85.25 179 PHE A CA 1
ATOM 1424 C C . PHE A 1 179 ? 19.805 6.025 -5.277 1.00 85.25 179 PHE A C 1
ATOM 1426 O O . PHE A 1 179 ? 18.896 6.700 -4.810 1.00 85.25 179 PHE A O 1
ATOM 1433 N N . LYS A 1 180 ? 20.824 5.598 -4.515 1.00 84.94 180 LYS A N 1
ATOM 1434 C CA . LYS A 1 180 ? 20.900 5.880 -3.068 1.00 84.94 180 LYS A CA 1
ATOM 1435 C C . LYS A 1 180 ? 20.828 7.381 -2.757 1.00 84.94 180 LYS A C 1
ATOM 1437 O O . LYS A 1 180 ? 20.098 7.775 -1.854 1.00 84.94 180 LYS A O 1
ATOM 1442 N N . ARG A 1 181 ? 21.536 8.220 -3.522 1.00 85.12 181 ARG A N 1
ATOM 1443 C CA . ARG A 1 181 ? 21.500 9.684 -3.371 1.00 85.12 181 ARG A CA 1
ATOM 1444 C C . ARG A 1 181 ? 20.109 10.249 -3.666 1.00 85.12 181 ARG A C 1
ATOM 1446 O O . ARG A 1 181 ? 19.645 11.123 -2.944 1.00 85.12 181 ARG A O 1
ATOM 1453 N N . MET A 1 182 ? 19.421 9.740 -4.690 1.00 82.38 182 MET A N 1
ATOM 1454 C CA . MET A 1 182 ? 18.037 10.127 -4.988 1.00 82.38 182 MET A CA 1
ATOM 1455 C C . MET A 1 182 ? 17.098 9.795 -3.825 1.00 82.38 182 MET A C 1
ATOM 1457 O O . MET A 1 182 ? 16.267 10.625 -3.465 1.00 82.38 182 MET A O 1
ATOM 1461 N N . CYS A 1 183 ? 17.262 8.623 -3.213 1.00 79.56 183 CYS A N 1
ATOM 1462 C CA . CYS A 1 183 ? 16.486 8.209 -2.048 1.00 79.56 183 CYS A CA 1
ATOM 1463 C C . CYS A 1 183 ? 16.722 9.122 -0.842 1.00 79.56 183 CYS A C 1
ATOM 1465 O O . CYS A 1 183 ? 15.767 9.639 -0.272 1.00 79.56 183 CYS A O 1
ATOM 1467 N N . GLN A 1 184 ? 17.990 9.383 -0.508 1.00 81.75 184 GLN A N 1
ATOM 1468 C CA . GLN A 1 184 ? 18.373 10.281 0.587 1.00 81.75 184 GLN A CA 1
ATOM 1469 C C . GLN A 1 184 ? 17.825 11.694 0.373 1.00 81.75 184 GLN A C 1
ATOM 1471 O O . GLN A 1 184 ? 17.241 12.286 1.275 1.00 81.75 184 GLN A O 1
ATOM 1476 N N . ASN A 1 185 ? 17.938 12.218 -0.848 1.00 80.56 185 ASN A N 1
ATOM 1477 C CA . ASN A 1 185 ? 17.391 13.529 -1.179 1.00 80.56 185 ASN A CA 1
ATOM 1478 C C . ASN A 1 185 ? 15.867 13.559 -1.029 1.00 80.56 185 ASN A C 1
ATOM 1480 O O . ASN A 1 185 ? 15.317 14.564 -0.585 1.00 80.56 185 ASN A O 1
ATOM 1484 N N . ALA A 1 186 ? 15.168 12.492 -1.407 1.00 73.56 186 ALA A N 1
ATOM 1485 C CA . ALA A 1 186 ? 13.722 12.429 -1.247 1.00 73.56 186 ALA A CA 1
ATOM 1486 C C . ALA A 1 186 ? 13.311 12.338 0.236 1.00 73.56 186 ALA A C 1
ATOM 1488 O O . ALA A 1 186 ? 12.345 12.989 0.633 1.00 73.56 186 ALA A O 1
ATOM 1489 N N . GLU A 1 187 ? 14.087 11.625 1.054 1.00 72.12 187 GLU A N 1
ATOM 1490 C CA . GLU A 1 187 ? 13.936 11.563 2.514 1.00 72.12 187 GLU A CA 1
ATOM 1491 C C . GLU A 1 187 ? 14.077 12.932 3.168 1.00 72.12 187 GLU A C 1
ATOM 1493 O O . GLU A 1 187 ? 13.164 13.379 3.864 1.00 72.12 187 GLU A O 1
ATOM 1498 N N . THR A 1 188 ? 15.174 13.633 2.884 1.00 75.19 188 THR A N 1
ATOM 1499 C CA . THR A 1 188 ? 15.447 14.953 3.461 1.00 75.19 188 THR A CA 1
ATOM 1500 C C . THR A 1 188 ? 14.421 15.998 3.032 1.00 75.19 188 THR A C 1
ATOM 1502 O O . THR A 1 188 ? 13.985 16.802 3.850 1.00 75.19 188 THR A O 1
ATOM 1505 N N . ASN A 1 189 ? 14.020 16.001 1.758 1.00 73.88 189 ASN A N 1
ATOM 1506 C CA . ASN A 1 189 ? 13.209 17.092 1.214 1.00 73.88 189 ASN A CA 1
ATOM 1507 C C . ASN A 1 189 ? 11.699 16.890 1.369 1.00 73.88 189 ASN A C 1
ATOM 1509 O O . ASN A 1 189 ? 10.949 17.861 1.275 1.00 73.88 189 ASN A O 1
ATOM 1513 N N . TYR A 1 190 ? 11.233 15.651 1.553 1.00 64.62 190 TYR A N 1
ATOM 1514 C CA . TYR A 1 190 ? 9.799 15.342 1.513 1.00 64.62 190 TYR A CA 1
ATOM 1515 C C . TYR A 1 190 ? 9.293 14.550 2.719 1.00 64.62 190 TYR A C 1
ATOM 1517 O O . TYR A 1 190 ? 8.164 14.067 2.666 1.00 64.62 190 TYR A O 1
ATOM 1525 N N . ALA A 1 191 ? 10.099 14.422 3.785 1.00 58.47 191 ALA A N 1
ATOM 1526 C CA . ALA A 1 191 ? 9.785 13.627 4.981 1.00 58.47 191 ALA A CA 1
ATOM 1527 C C . ALA A 1 191 ? 9.320 12.201 4.643 1.00 58.47 191 ALA A C 1
ATOM 1529 O O . ALA A 1 191 ? 8.519 11.583 5.342 1.00 58.47 191 ALA A O 1
ATOM 1530 N N . ALA A 1 192 ? 9.807 11.692 3.520 1.00 53.97 192 ALA A N 1
ATOM 1531 C CA . ALA A 1 192 ? 9.341 10.466 2.936 1.00 53.97 192 ALA A CA 1
ATOM 1532 C C . ALA A 1 192 ? 10.472 9.463 3.007 1.00 53.97 192 ALA A C 1
ATOM 1534 O O . ALA A 1 192 ? 11.457 9.627 2.306 1.00 53.97 192 ALA A O 1
ATOM 1535 N N . ALA A 1 193 ? 10.361 8.438 3.847 1.00 51.72 193 ALA A N 1
ATOM 1536 C CA . ALA A 1 193 ? 11.270 7.296 3.781 1.00 51.72 193 ALA A CA 1
ATOM 1537 C C . ALA A 1 193 ? 11.216 6.800 2.327 1.00 51.72 193 ALA A C 1
ATOM 1539 O O . ALA A 1 193 ? 10.121 6.471 1.911 1.00 51.72 193 ALA A O 1
ATOM 1540 N N . VAL A 1 194 ? 12.254 6.876 1.486 1.00 54.53 194 VAL A N 1
ATOM 1541 C CA . VAL A 1 194 ? 12.081 6.646 0.027 1.00 54.53 194 VAL A CA 1
ATOM 1542 C C . VAL A 1 194 ? 12.865 5.452 -0.458 1.00 54.53 194 VAL A C 1
ATOM 1544 O O . VAL A 1 194 ? 12.316 4.705 -1.264 1.00 54.53 194 VAL A O 1
ATOM 1547 N N . CYS A 1 195 ? 14.094 5.224 0.004 1.00 53.66 195 CYS A N 1
ATOM 1548 C CA . CYS A 1 195 ? 14.775 3.973 -0.316 1.00 53.66 195 CYS A CA 1
ATOM 1549 C C . CYS A 1 195 ? 16.080 3.758 0.416 1.00 53.66 195 CYS A C 1
ATOM 1551 O O . CYS A 1 195 ? 17.064 4.470 0.241 1.00 53.66 195 CYS A O 1
ATOM 1553 N N . ASN A 1 196 ? 16.126 2.671 1.172 1.00 38.00 196 ASN A N 1
ATOM 1554 C CA . ASN A 1 196 ? 17.340 2.251 1.835 1.00 38.00 196 ASN A CA 1
ATOM 1555 C C . ASN A 1 196 ? 17.234 0.696 2.035 1.00 38.00 196 ASN A C 1
ATOM 1557 O O . ASN A 1 196 ? 16.177 0.107 1.797 1.00 38.00 196 ASN A O 1
ATOM 1561 N N . ARG A 1 197 ? 18.314 -0.031 2.362 1.00 41.31 197 ARG A N 1
ATOM 1562 C CA . ARG A 1 197 ? 18.316 -1.462 2.802 1.00 41.31 197 ARG A CA 1
ATOM 1563 C C . ARG A 1 197 ? 19.329 -1.605 3.958 1.00 41.31 197 ARG A C 1
ATOM 1565 O O . ARG A 1 197 ? 20.300 -0.853 3.915 1.00 41.31 197 ARG A O 1
ATOM 1572 N N . PRO A 1 198 ? 19.180 -2.524 4.948 1.00 37.25 198 PRO A N 1
ATOM 1573 C CA . PRO A 1 198 ? 18.439 -3.798 4.944 1.00 37.25 198 PRO A CA 1
ATOM 1574 C C . PRO A 1 198 ? 17.128 -3.830 5.762 1.00 37.25 198 PRO A C 1
ATOM 1576 O O . PRO A 1 198 ? 16.535 -4.894 5.891 1.00 37.25 198 PRO A O 1
ATOM 1579 N N . THR A 1 199 ? 16.640 -2.703 6.281 1.00 35.84 199 THR A N 1
ATOM 1580 C CA . THR A 1 199 ? 15.460 -2.642 7.178 1.00 35.84 199 THR A CA 1
ATOM 1581 C C . THR A 1 199 ? 14.436 -1.575 6.771 1.00 35.84 199 THR A C 1
ATOM 1583 O O . THR A 1 199 ? 13.838 -0.914 7.620 1.00 35.84 199 THR A O 1
ATOM 1586 N N . LEU A 1 200 ? 14.261 -1.316 5.474 1.00 38.94 200 LEU A N 1
ATOM 1587 C CA . LEU A 1 200 ? 13.962 0.050 5.052 1.00 38.94 200 LEU A CA 1
ATOM 1588 C C . LEU A 1 200 ? 12.662 0.255 4.276 1.00 38.94 200 LEU A C 1
ATOM 1590 O O . LEU A 1 200 ? 12.429 -0.253 3.181 1.00 38.94 200 LEU A O 1
ATOM 1594 N N . LYS A 1 201 ? 11.835 1.068 4.937 1.00 35.34 201 LYS A N 1
ATOM 1595 C CA . LYS A 1 201 ? 10.483 1.515 4.619 1.00 35.34 201 LYS A CA 1
ATOM 1596 C C . LYS A 1 201 ? 10.560 2.621 3.572 1.00 35.34 201 LYS A C 1
ATOM 1598 O O . LYS A 1 201 ? 11.441 3.470 3.652 1.00 35.34 201 LYS A O 1
ATOM 1603 N N . CYS A 1 202 ? 9.667 2.577 2.587 1.00 32.50 202 CYS A N 1
ATOM 1604 C CA . CYS A 1 202 ? 9.691 3.469 1.432 1.00 32.50 202 CYS A CA 1
ATOM 1605 C C . CYS A 1 202 ? 8.264 3.934 1.066 1.00 32.50 202 CYS A C 1
ATOM 1607 O O . CYS A 1 202 ? 7.459 3.091 0.671 1.00 32.50 202 CYS A O 1
ATOM 1609 N N . TRP A 1 203 ? 7.935 5.229 1.144 1.00 36.84 203 TRP A N 1
ATOM 1610 C CA . TRP A 1 203 ? 6.798 5.850 0.467 1.00 36.84 203 TRP A CA 1
ATOM 1611 C C . TRP A 1 203 ? 6.914 7.380 0.271 1.00 36.84 203 TRP A C 1
ATOM 1613 O O . TRP A 1 203 ? 7.045 8.125 1.236 1.00 36.84 203 TRP A O 1
ATOM 1623 N N . THR A 1 204 ? 6.740 7.856 -0.975 1.00 34.09 204 THR A N 1
ATOM 1624 C CA . THR A 1 204 ? 6.144 9.178 -1.280 1.00 34.09 204 THR A CA 1
ATOM 1625 C C . THR A 1 204 ? 4.876 8.975 -2.105 1.00 34.09 204 THR A C 1
ATOM 1627 O O . THR A 1 204 ? 4.749 8.010 -2.857 1.00 34.09 204 THR A O 1
ATOM 1630 N N . SER A 1 205 ? 3.992 9.967 -2.067 1.00 33.88 205 SER A N 1
ATOM 1631 C CA . SER A 1 205 ? 2.824 10.127 -2.937 1.00 33.88 205 SER A CA 1
ATOM 1632 C C . SER A 1 205 ? 3.152 10.633 -4.363 1.00 33.88 205 SER A C 1
ATOM 1634 O O . SER A 1 205 ? 2.257 11.134 -5.058 1.00 33.88 205 SER A O 1
ATOM 1636 N N . ARG A 1 206 ? 4.416 10.535 -4.821 1.00 37.31 206 ARG A N 1
ATOM 1637 C CA . ARG A 1 206 ? 4.862 10.959 -6.166 1.00 37.31 206 ARG A CA 1
ATOM 1638 C C . ARG A 1 206 ? 5.178 9.742 -7.042 1.00 37.31 206 ARG A C 1
ATOM 1640 O O . ARG A 1 206 ? 5.959 8.876 -6.664 1.00 37.31 206 ARG A O 1
ATOM 1647 N N . HIS A 1 207 ? 4.539 9.690 -8.208 1.00 42.88 207 HIS A N 1
ATOM 1648 C CA . HIS A 1 207 ? 4.421 8.496 -9.049 1.00 42.88 207 HIS A CA 1
ATOM 1649 C C . HIS A 1 207 ? 5.342 8.587 -10.273 1.00 42.88 207 HIS A C 1
ATOM 1651 O O . HIS A 1 207 ? 5.514 9.667 -10.835 1.00 42.88 207 HIS A O 1
ATOM 1657 N N . TRP A 1 208 ? 5.911 7.450 -10.682 1.00 38.94 208 TRP A N 1
ATOM 1658 C CA . TRP A 1 208 ? 6.748 7.305 -11.879 1.00 38.94 208 TRP A CA 1
ATOM 1659 C C . TRP A 1 208 ? 5.910 6.654 -12.984 1.00 38.94 208 TRP A C 1
ATOM 1661 O O . TRP A 1 208 ? 5.264 5.639 -12.726 1.00 38.94 208 TRP A O 1
ATOM 1671 N N . GLN A 1 209 ? 5.896 7.207 -14.198 1.00 42.97 209 GLN A N 1
ATOM 1672 C CA . GLN A 1 209 ? 5.126 6.663 -15.329 1.00 42.97 209 GLN A CA 1
ATOM 1673 C C . GLN A 1 209 ? 5.971 6.662 -16.609 1.00 42.97 209 GLN A C 1
ATOM 1675 O O . GLN A 1 209 ? 6.832 7.520 -16.775 1.00 42.97 209 GLN A O 1
ATOM 1680 N N . LEU A 1 210 ? 5.737 5.701 -17.511 1.00 40.41 210 LEU A N 1
ATOM 1681 C CA . LEU A 1 210 ? 6.384 5.633 -18.830 1.00 40.41 210 LEU A CA 1
ATOM 1682 C C . LEU A 1 210 ? 5.330 5.834 -19.930 1.00 40.41 210 LEU A C 1
ATOM 1684 O O . LEU A 1 210 ? 4.392 5.039 -20.039 1.00 40.41 210 LEU A O 1
ATOM 1688 N N . ALA A 1 211 ? 5.484 6.891 -20.730 1.00 37.72 211 ALA A N 1
ATOM 1689 C CA . ALA A 1 211 ? 4.571 7.238 -21.822 1.00 37.72 211 ALA A CA 1
ATOM 1690 C C . ALA A 1 211 ? 4.928 6.524 -23.142 1.00 37.72 211 ALA A C 1
ATOM 1692 O O . ALA A 1 211 ? 6.046 6.035 -23.312 1.00 37.72 211 ALA A O 1
ATOM 1693 N N . VAL A 1 212 ? 3.963 6.463 -24.065 1.00 34.69 212 VAL A N 1
ATOM 1694 C CA . VAL A 1 212 ? 4.125 5.973 -25.447 1.00 34.69 212 VAL A CA 1
ATOM 1695 C C . VAL A 1 212 ? 4.505 7.148 -26.360 1.00 34.69 212 VAL A C 1
ATOM 1697 O O . VAL A 1 212 ? 3.930 8.229 -26.230 1.00 34.69 212 VAL A O 1
ATOM 1700 N N . ASP A 1 213 ? 5.439 6.951 -27.295 1.00 39.59 213 ASP A N 1
ATOM 1701 C CA . ASP A 1 213 ? 5.727 7.925 -28.359 1.00 39.59 213 ASP A CA 1
ATOM 1702 C C . ASP A 1 213 ? 4.488 8.131 -29.254 1.00 39.59 213 ASP A C 1
ATOM 1704 O O . ASP A 1 213 ? 3.969 7.166 -29.813 1.00 39.59 213 ASP A O 1
ATOM 1708 N N . GLY A 1 214 ? 4.026 9.384 -29.421 1.00 41.22 214 GLY A N 1
ATOM 1709 C CA . GLY A 1 214 ? 3.098 9.741 -30.509 1.00 41.22 214 GLY A CA 1
ATOM 1710 C C . GLY A 1 214 ? 1.972 10.759 -30.262 1.00 41.22 214 GLY A C 1
ATOM 1711 O O . GLY A 1 214 ? 1.361 11.178 -31.239 1.00 41.22 214 GLY A O 1
ATOM 1712 N N . SER A 1 215 ? 1.663 11.219 -29.041 1.00 30.58 215 SER A N 1
ATOM 1713 C CA . SER A 1 215 ? 0.668 12.301 -28.807 1.00 30.58 215 SER A CA 1
ATOM 1714 C C . SER A 1 215 ? 0.870 13.003 -27.447 1.00 30.58 215 SER A C 1
ATOM 1716 O O . SER A 1 215 ? 1.191 12.324 -26.476 1.00 30.58 215 SER A O 1
ATOM 1718 N N . PRO A 1 216 ? 0.722 14.345 -27.332 1.00 33.84 216 PRO A N 1
ATOM 1719 C CA . PRO A 1 216 ? 0.868 15.074 -26.061 1.00 33.84 216 PRO A CA 1
ATOM 1720 C C . PRO A 1 216 ? -0.465 15.089 -25.265 1.00 33.84 216 PRO A C 1
ATOM 1722 O O . PRO A 1 216 ? -1.502 14.996 -25.923 1.00 33.84 216 PRO A O 1
ATOM 1725 N N . PRO A 1 217 ? -0.510 15.321 -23.921 1.00 44.59 217 PRO A N 1
ATOM 1726 C CA . PRO A 1 217 ? 0.524 16.008 -23.132 1.00 44.59 217 PRO A CA 1
ATOM 1727 C C . PRO A 1 217 ? 0.857 15.526 -21.673 1.00 44.59 217 PRO A C 1
ATOM 1729 O O . PRO A 1 217 ? 0.084 14.840 -21.021 1.00 44.59 217 PRO A O 1
ATOM 1732 N N . ALA A 1 218 ? 2.030 15.980 -21.182 1.00 41.12 218 ALA A N 1
ATOM 1733 C CA . ALA A 1 218 ? 2.839 15.667 -19.967 1.00 41.12 218 ALA A CA 1
ATOM 1734 C C . ALA A 1 218 ? 2.232 15.927 -18.544 1.00 41.12 218 ALA A C 1
ATOM 1736 O O . ALA A 1 218 ? 1.152 16.497 -18.455 1.00 41.12 218 ALA A O 1
ATOM 1737 N N . ALA A 1 219 ? 2.811 15.554 -17.373 1.00 35.53 219 ALA A N 1
ATOM 1738 C CA . ALA A 1 219 ? 4.194 15.263 -16.926 1.00 35.53 219 ALA A CA 1
ATOM 1739 C C . ALA A 1 219 ? 4.292 14.304 -15.698 1.00 35.53 219 ALA A C 1
ATOM 1741 O O . ALA A 1 219 ? 3.482 14.413 -14.784 1.00 35.53 219 ALA A O 1
ATOM 1742 N N . TYR A 1 220 ? 5.340 13.462 -15.637 1.00 32.03 220 TYR A N 1
ATOM 1743 C CA . TYR A 1 220 ? 6.370 13.289 -14.573 1.00 32.03 220 TYR A CA 1
ATOM 1744 C C . TYR A 1 220 ? 7.186 12.021 -14.910 1.00 32.03 220 TYR A C 1
ATOM 1746 O O . TYR A 1 220 ? 6.871 10.911 -14.489 1.00 32.03 220 TYR A O 1
ATOM 1754 N N . VAL A 1 221 ? 8.259 12.196 -15.687 1.00 34.31 221 VAL A N 1
ATOM 1755 C CA . VAL A 1 221 ? 9.348 11.216 -15.809 1.00 34.31 221 VAL A CA 1
ATOM 1756 C C . VAL A 1 221 ? 10.582 11.897 -15.240 1.00 34.31 221 VAL A C 1
ATOM 1758 O O . VAL A 1 221 ? 11.284 12.615 -15.945 1.00 34.31 221 VAL A O 1
ATOM 1761 N N . ILE A 1 222 ? 10.814 11.757 -13.936 1.00 33.22 222 ILE A N 1
ATOM 1762 C CA . ILE A 1 222 ? 12.143 12.052 -13.396 1.00 33.22 222 ILE A CA 1
ATOM 1763 C C . ILE A 1 222 ? 13.007 10.808 -13.655 1.00 33.22 222 ILE A C 1
ATOM 1765 O O . ILE A 1 222 ? 12.494 9.704 -13.732 1.00 33.22 222 ILE A O 1
ATOM 1769 N N . ALA A 1 223 ? 14.288 11.025 -13.942 1.00 34.22 223 ALA A N 1
ATOM 1770 C CA . ALA A 1 223 ? 15.434 10.115 -13.850 1.00 34.22 223 ALA A CA 1
ATOM 1771 C C . ALA A 1 223 ? 15.285 8.632 -14.256 1.00 34.22 223 ALA A C 1
ATOM 1773 O O . ALA A 1 223 ? 15.706 7.745 -13.516 1.00 34.22 223 ALA A O 1
ATOM 1774 N N . VAL A 1 224 ? 14.807 8.349 -15.467 1.00 36.88 224 VAL A N 1
ATOM 1775 C CA . VAL A 1 224 ? 15.222 7.106 -16.144 1.00 36.88 224 VAL A CA 1
ATOM 1776 C C . VAL A 1 224 ? 16.048 7.427 -17.391 1.00 36.88 224 VAL A C 1
ATOM 1778 O O . VAL A 1 224 ? 17.115 6.852 -17.558 1.00 36.88 224 VAL A O 1
ATOM 1781 N N . SER A 1 225 ? 15.673 8.417 -18.208 1.00 33.06 225 SER A N 1
ATOM 1782 C CA . SER A 1 225 ? 16.376 8.675 -19.479 1.00 33.06 225 SER A CA 1
ATOM 1783 C C . SER A 1 225 ? 17.838 9.116 -19.324 1.00 33.06 225 SER A C 1
ATOM 1785 O O . SER A 1 225 ? 18.691 8.548 -19.995 1.00 33.06 225 SER A O 1
ATOM 1787 N N . THR A 1 226 ? 18.155 10.048 -18.415 1.00 30.89 226 THR A N 1
ATOM 1788 C CA . THR A 1 226 ? 19.541 10.519 -18.192 1.00 30.89 226 THR A CA 1
ATOM 1789 C C . THR A 1 226 ? 20.442 9.415 -17.645 1.00 30.89 226 THR A C 1
ATOM 1791 O O . THR A 1 226 ? 21.622 9.345 -17.954 1.00 30.89 226 THR A O 1
ATOM 1794 N N . VAL A 1 227 ? 19.871 8.511 -16.852 1.00 35.34 227 VAL A N 1
ATOM 1795 C CA . VAL A 1 227 ? 20.631 7.423 -16.245 1.00 35.34 227 VAL A CA 1
ATOM 1796 C C . VAL A 1 227 ? 20.819 6.271 -17.239 1.00 35.34 227 VAL A C 1
ATOM 1798 O O . VAL A 1 227 ? 21.887 5.676 -17.299 1.00 35.34 227 VAL A O 1
ATOM 1801 N N . LEU A 1 228 ? 19.826 5.978 -18.085 1.00 37.19 228 LEU A N 1
ATOM 1802 C CA . LEU A 1 228 ? 19.949 4.953 -19.128 1.00 37.19 228 LEU A CA 1
ATOM 1803 C C . LEU A 1 228 ? 20.941 5.328 -20.235 1.00 37.19 228 LEU A C 1
ATOM 1805 O O . LEU A 1 228 ? 21.638 4.437 -20.724 1.00 37.19 228 LEU A O 1
ATOM 1809 N N . SER A 1 229 ? 21.041 6.614 -20.598 1.00 35.38 229 SER A N 1
ATOM 1810 C CA . SER A 1 229 ? 22.041 7.087 -21.565 1.00 35.38 229 SER A CA 1
ATOM 1811 C C . SER A 1 229 ? 23.470 6.901 -21.057 1.00 35.38 229 SER A C 1
ATOM 1813 O O . SER A 1 229 ? 24.339 6.506 -21.831 1.00 35.38 229 SER A O 1
ATOM 1815 N N . ASP A 1 230 ? 23.694 7.086 -19.754 1.00 34.50 230 ASP A N 1
ATOM 1816 C CA . ASP A 1 230 ? 25.006 6.894 -19.126 1.00 34.50 230 ASP A CA 1
ATOM 1817 C C . ASP A 1 230 ? 25.376 5.405 -18.974 1.00 34.50 230 ASP A C 1
ATOM 1819 O O . ASP A 1 230 ? 26.551 5.059 -18.851 1.00 34.50 230 ASP A O 1
ATOM 1823 N N . PHE A 1 231 ? 24.393 4.497 -19.040 1.00 37.03 231 PHE A N 1
ATOM 1824 C CA . PHE A 1 231 ? 24.595 3.047 -18.923 1.00 37.03 231 PHE A CA 1
ATOM 1825 C C . PHE A 1 231 ? 24.670 2.291 -20.259 1.00 37.03 231 PHE A C 1
ATOM 1827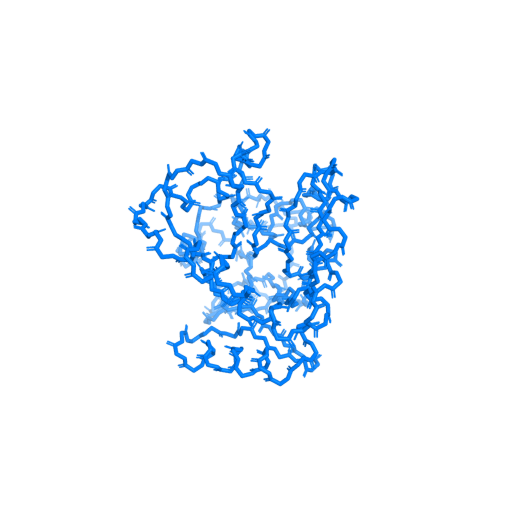 O O . PHE A 1 231 ? 24.690 1.056 -20.252 1.00 37.03 231 PHE A O 1
ATOM 1834 N N . GLY A 1 232 ? 24.727 2.989 -21.399 1.00 29.45 232 GLY A N 1
ATOM 1835 C CA . GLY A 1 232 ? 24.949 2.367 -22.713 1.00 29.45 232 GLY A CA 1
ATOM 1836 C C . GLY A 1 232 ? 23.872 1.357 -23.129 1.00 29.45 232 GLY A C 1
ATOM 1837 O O . GLY A 1 232 ? 24.134 0.470 -23.944 1.00 29.45 232 GLY A O 1
ATOM 1838 N N . VAL A 1 233 ? 22.669 1.462 -22.557 1.00 35.69 233 VAL A N 1
ATOM 1839 C CA . VAL A 1 233 ? 21.518 0.649 -22.957 1.00 35.69 233 VAL A CA 1
ATOM 1840 C C . VAL A 1 233 ? 20.962 1.270 -24.239 1.00 35.69 233 VAL A C 1
ATOM 1842 O O . VAL A 1 233 ? 20.331 2.323 -24.185 1.00 35.69 233 VAL A O 1
ATOM 1845 N N . LYS A 1 234 ? 21.294 0.659 -25.382 1.00 38.38 234 LYS A N 1
ATOM 1846 C CA . LYS A 1 234 ? 20.705 0.981 -26.690 1.00 38.38 234 LYS A CA 1
ATOM 1847 C C . LYS A 1 234 ? 19.257 0.517 -26.767 1.00 38.38 234 LYS A C 1
ATOM 1849 O O . LYS A 1 234 ? 18.974 -0.571 -26.213 1.00 38.38 234 LYS A O 1
#

Sequence (234 aa):
MHWFDKAVKRVIRTRDFKRMCLDAETNYGLDSHWYHACGNYFHTVDRGRSYAFIGAYAQEPPAFICAKAGSSINSVSPATQTVGVHGSFWINDECIQRHDMDFKKVILKNSFADLRSALDTGEIDVAFLPENEAGGFKKLGSVISCAKTGAAFMIRKDMVDKMQWFDRAVKRLIRTRDFKRMCQNAETNYAAAVCNRPTLKCWTSRHWQLAVDGSPPAAYVIAVSTVLSDFGVK

Radius of gyration: 19.59 Å; chains: 1; bounding box: 42×36×58 Å

pLDDT: mean 75.68, std 24.59, range [28.61, 98.5]